Protein AF-A0A6F9DLM7-F1 (afdb_monomer_lite)

Secondary structure (DSSP, 8-state):
-HHHHHHHHHHHHHHHHHHHHHHHHHHHHHHHHHHHHHHHHHHHHHHHHHHHHHHHHHHHHHHHHHHHHHHHHHHHHHHHHHHHHHHHHHHHHHHHHHHHHHHHHHHHHHHHHHHHHHHHHHHHHHHHHHHHHHHHHHHHH-HHHHHHHHHHHHHH-EEE-----TT---EEEEEEEETTEEEEEEE-TTTS-HHHHHHHHHHTTSSSS-S--

Sequence (213 aa):
MLFKTAMDFNHGAEIEICDIVSEKQKSFLKRLQPHKDQLEMQTAAVGNVCQKAHDEYVDRWKNLQQLERTITSEMEQLWNQQSEYNANRDELKKAVEELKEKIAKLNEQLKSQQAKQMNMKDEIQQINNALIDLARTLIAENPREKFMDQLLTNITKIKWSDCIDQSNESIKGVVFQSSQHHKKFQFNPHQQSAKTICTEIWELMTEGDNFLK

Structure (mmCIF, N/CA/C/O backbone):
data_AF-A0A6F9DLM7-F1
#
_entry.id   AF-A0A6F9DLM7-F1
#
loop_
_atom_site.group_PDB
_atom_site.id
_atom_site.type_symbol
_atom_site.label_atom_id
_atom_site.label_alt_id
_atom_site.label_comp_id
_atom_site.label_asym_id
_atom_site.label_entity_id
_atom_site.label_seq_id
_atom_site.pdbx_PDB_ins_code
_atom_site.Cartn_x
_atom_site.Cartn_y
_atom_site.Cartn_z
_atom_site.occupancy
_atom_site.B_iso_or_equiv
_atom_site.auth_seq_id
_atom_site.auth_comp_id
_atom_site.auth_asym_id
_atom_site.auth_atom_id
_atom_site.pdbx_PDB_model_num
ATOM 1 N N . MET A 1 1 ? 82.887 11.216 -106.351 1.00 54.34 1 MET A N 1
ATOM 2 C CA . MET A 1 1 ? 81.428 11.280 -106.603 1.00 54.34 1 MET A CA 1
ATOM 3 C C . MET A 1 1 ? 80.642 10.217 -105.838 1.00 54.34 1 MET A C 1
ATOM 5 O O . MET A 1 1 ? 79.670 10.596 -105.211 1.00 54.34 1 MET A O 1
ATOM 9 N N . LEU A 1 2 ? 81.070 8.946 -105.795 1.00 49.59 2 LEU A N 1
ATOM 10 C CA . LEU A 1 2 ? 80.307 7.851 -105.157 1.00 49.59 2 LEU A CA 1
ATOM 11 C C . LEU A 1 2 ? 80.042 8.006 -103.640 1.00 49.59 2 LEU A C 1
ATOM 13 O O . LEU A 1 2 ? 78.973 7.638 -103.172 1.00 49.59 2 LEU A O 1
ATOM 17 N N . PHE A 1 3 ? 80.962 8.605 -102.874 1.00 46.34 3 PHE A N 1
ATOM 18 C CA . PHE A 1 3 ? 80.793 8.799 -101.421 1.00 46.34 3 PHE A CA 1
ATOM 19 C C . PHE A 1 3 ? 79.696 9.806 -101.042 1.00 46.34 3 PHE A C 1
ATOM 21 O O . PHE A 1 3 ? 79.055 9.650 -100.010 1.00 46.34 3 PHE A O 1
ATOM 28 N N . LYS A 1 4 ? 79.462 10.827 -101.877 1.00 55.22 4 LYS A N 1
ATOM 29 C CA . LYS A 1 4 ? 78.461 11.866 -101.599 1.00 55.22 4 LYS A CA 1
ATOM 30 C C . LYS A 1 4 ? 77.045 11.319 -101.789 1.00 55.22 4 LYS A C 1
ATOM 32 O O . LYS A 1 4 ? 76.214 11.455 -100.908 1.00 55.22 4 LYS A O 1
ATOM 37 N N . THR A 1 5 ? 76.831 10.566 -102.867 1.00 54.81 5 THR A N 1
ATOM 38 C CA . THR A 1 5 ? 75.557 9.890 -103.148 1.00 54.81 5 THR A CA 1
ATOM 39 C C . THR A 1 5 ? 75.211 8.820 -102.103 1.00 54.81 5 THR A C 1
ATOM 41 O O . THR A 1 5 ? 74.044 8.666 -101.764 1.00 54.81 5 THR A O 1
ATOM 44 N N . ALA A 1 6 ? 76.204 8.111 -101.551 1.00 49.94 6 ALA A N 1
ATOM 45 C CA . ALA A 1 6 ? 75.981 7.145 -100.471 1.00 49.94 6 ALA A CA 1
ATOM 46 C C . ALA A 1 6 ? 75.619 7.815 -99.129 1.00 49.94 6 ALA A C 1
ATOM 48 O O . ALA A 1 6 ? 74.761 7.307 -98.412 1.00 49.94 6 ALA A O 1
ATOM 49 N N . MET A 1 7 ? 76.228 8.964 -98.802 1.00 54.81 7 MET A N 1
ATOM 50 C CA . MET A 1 7 ? 75.862 9.734 -97.606 1.00 54.81 7 MET A CA 1
ATOM 51 C C . MET A 1 7 ? 74.471 10.364 -97.727 1.00 54.81 7 MET A C 1
ATOM 53 O O . MET A 1 7 ? 73.694 10.268 -96.784 1.00 54.81 7 MET A O 1
ATOM 57 N N . ASP A 1 8 ? 74.129 10.933 -98.886 1.00 56.47 8 ASP A N 1
ATOM 58 C CA . ASP A 1 8 ? 72.812 11.541 -99.122 1.00 56.47 8 ASP A CA 1
ATOM 59 C C . ASP A 1 8 ? 71.679 10.488 -99.056 1.00 56.47 8 ASP A C 1
ATOM 61 O O . ASP A 1 8 ? 70.597 10.769 -98.542 1.00 56.47 8 ASP A O 1
ATOM 65 N N . PHE A 1 9 ? 71.935 9.248 -99.498 1.00 58.62 9 PHE A N 1
ATOM 66 C CA . PHE A 1 9 ? 70.986 8.131 -99.382 1.00 58.62 9 PHE A CA 1
ATOM 67 C C . PHE A 1 9 ? 70.835 7.631 -97.935 1.00 58.62 9 PHE A C 1
ATOM 69 O O . PHE A 1 9 ? 69.723 7.350 -97.492 1.00 58.62 9 PHE A O 1
ATOM 76 N N . ASN A 1 10 ? 71.936 7.562 -97.175 1.00 58.16 10 ASN A N 1
ATOM 77 C CA . ASN A 1 10 ? 71.900 7.168 -95.765 1.00 58.16 10 ASN A CA 1
ATOM 78 C C . ASN A 1 10 ? 71.166 8.208 -94.901 1.00 58.16 10 ASN A C 1
ATOM 80 O O . ASN A 1 10 ? 70.365 7.844 -94.046 1.00 58.16 10 ASN A O 1
ATOM 84 N N . HIS A 1 11 ? 71.364 9.500 -95.177 1.00 62.94 11 HIS A N 1
ATOM 85 C CA . HIS A 1 11 ? 70.668 10.579 -94.474 1.00 62.94 11 HIS A CA 1
ATOM 86 C C . HIS A 1 11 ? 69.171 10.643 -94.826 1.00 62.94 11 HIS A C 1
ATOM 88 O O . HIS A 1 11 ? 68.344 10.885 -93.951 1.00 62.94 11 HIS A O 1
ATOM 94 N N . GLY A 1 12 ? 68.800 10.366 -96.083 1.00 62.97 12 GLY A N 1
ATOM 95 C CA . GLY A 1 12 ? 67.395 10.242 -96.488 1.00 62.97 12 GLY A CA 1
ATOM 96 C C . GLY A 1 12 ? 66.669 9.089 -95.784 1.00 62.97 12 GLY A C 1
ATOM 97 O O . GLY A 1 12 ? 65.562 9.278 -95.285 1.00 62.97 12 GLY A O 1
ATOM 98 N N . ALA A 1 13 ? 67.317 7.924 -95.668 1.00 65.25 13 ALA A N 1
ATOM 99 C CA . ALA A 1 13 ? 66.767 6.769 -94.955 1.00 65.25 13 ALA A CA 1
ATOM 100 C C . ALA A 1 13 ? 66.662 7.000 -93.434 1.00 65.25 13 ALA A C 1
ATOM 102 O O . ALA A 1 13 ? 65.692 6.573 -92.811 1.00 65.25 13 ALA A O 1
ATOM 103 N N . GLU A 1 14 ? 67.624 7.702 -92.825 1.00 68.69 14 GLU A N 1
ATOM 104 C CA . GLU A 1 14 ? 67.576 8.087 -91.406 1.00 68.69 14 GLU A CA 1
ATOM 105 C C . GLU A 1 14 ? 66.398 9.024 -91.099 1.00 68.69 14 GLU A C 1
ATOM 107 O O . GLU A 1 14 ? 65.714 8.829 -90.091 1.00 68.69 14 GLU A O 1
ATOM 112 N N . ILE A 1 15 ? 66.117 9.994 -91.977 1.00 72.69 15 ILE A N 1
ATOM 113 C CA . ILE A 1 15 ? 64.971 10.907 -91.841 1.00 72.69 15 ILE A CA 1
ATOM 114 C C . ILE A 1 15 ? 63.652 10.135 -91.977 1.00 72.69 15 ILE A C 1
ATOM 116 O O . ILE A 1 15 ? 62.772 10.267 -91.129 1.00 72.69 15 ILE A O 1
ATOM 120 N N . GLU A 1 16 ? 63.537 9.259 -92.977 1.00 75.06 16 GLU A N 1
ATOM 121 C CA . GLU A 1 16 ? 62.324 8.467 -93.213 1.00 75.06 16 GLU A CA 1
ATOM 122 C C . GLU A 1 16 ? 62.037 7.480 -92.062 1.00 75.06 16 GLU A C 1
ATOM 124 O O . GLU A 1 16 ? 60.892 7.322 -91.631 1.00 75.06 16 GLU A O 1
ATOM 129 N N . ILE A 1 17 ? 63.076 6.866 -91.480 1.00 76.88 17 ILE A N 1
ATOM 130 C CA . ILE A 1 17 ? 62.943 6.026 -90.280 1.00 76.88 17 ILE A CA 1
ATOM 131 C C . ILE A 1 17 ? 62.499 6.864 -89.074 1.00 76.88 17 ILE A C 1
ATOM 133 O O . ILE A 1 17 ? 61.612 6.429 -88.334 1.00 76.88 17 ILE A O 1
ATOM 137 N N . CYS A 1 18 ? 63.066 8.058 -88.873 1.00 77.50 18 CYS A N 1
ATOM 138 C CA . CYS A 1 18 ? 62.651 8.963 -87.797 1.00 77.50 18 CYS A CA 1
ATOM 139 C C . CYS A 1 18 ? 61.175 9.364 -87.921 1.00 77.50 18 CYS A C 1
ATOM 141 O O . CYS A 1 18 ? 60.44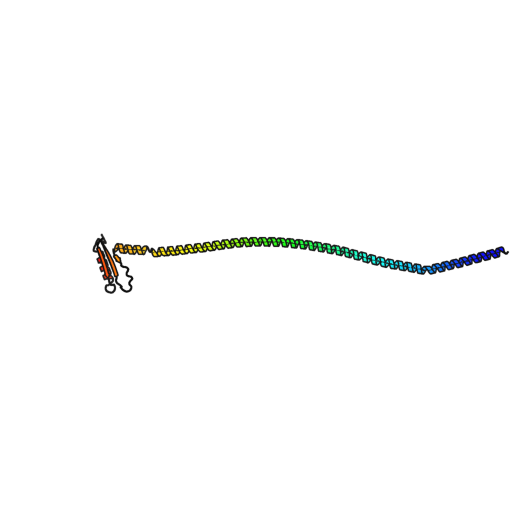9 9.331 -86.923 1.00 77.50 18 CYS A O 1
ATOM 143 N N . ASP A 1 19 ? 60.708 9.663 -89.132 1.00 83.31 19 ASP A N 1
ATOM 144 C CA . ASP A 1 19 ? 59.313 10.022 -89.394 1.00 83.31 19 ASP A CA 1
ATOM 145 C C . ASP A 1 19 ? 58.362 8.843 -89.139 1.00 83.31 19 ASP A C 1
ATOM 147 O O . ASP A 1 19 ? 57.341 8.997 -88.461 1.00 83.31 19 ASP A O 1
ATOM 151 N N . ILE A 1 20 ? 58.725 7.631 -89.577 1.00 83.75 20 ILE A N 1
ATOM 152 C CA . ILE A 1 20 ? 57.949 6.409 -89.305 1.00 83.75 20 ILE A CA 1
ATOM 153 C C . ILE A 1 20 ? 57.886 6.117 -87.799 1.00 83.75 20 ILE A C 1
ATOM 155 O O . ILE A 1 20 ? 56.836 5.715 -87.286 1.00 83.75 20 ILE A O 1
ATOM 159 N N . VAL A 1 21 ? 58.993 6.298 -87.074 1.00 84.44 21 VAL A N 1
ATOM 160 C CA . VAL A 1 21 ? 59.041 6.109 -85.616 1.00 84.44 21 VAL A CA 1
ATOM 161 C C . VAL A 1 21 ? 58.173 7.152 -84.909 1.00 84.44 21 VAL A C 1
ATOM 163 O O . VAL A 1 21 ? 57.385 6.783 -84.035 1.00 84.44 21 VAL A O 1
ATOM 166 N N . SER A 1 22 ? 58.244 8.419 -85.321 1.00 86.25 22 SER A N 1
ATOM 167 C CA . SER A 1 22 ? 57.436 9.518 -84.780 1.00 86.25 22 SER A CA 1
ATOM 168 C C . SER A 1 22 ? 55.936 9.288 -84.993 1.00 86.25 22 SER A C 1
ATOM 170 O O . SER A 1 22 ? 55.146 9.374 -84.050 1.00 86.25 22 SER A O 1
ATOM 172 N N . GLU A 1 23 ? 55.518 8.888 -86.196 1.00 88.44 23 GLU A N 1
ATOM 173 C CA . GLU A 1 23 ? 54.111 8.583 -86.484 1.00 88.44 23 GLU A CA 1
ATOM 174 C C . GLU A 1 23 ? 53.613 7.337 -85.739 1.00 88.44 23 GLU A C 1
ATOM 176 O O . GLU A 1 23 ? 52.495 7.324 -85.208 1.00 88.44 23 GLU A O 1
ATOM 181 N N . LYS A 1 24 ? 54.452 6.302 -85.589 1.00 88.56 24 LYS A N 1
ATOM 182 C CA . LYS A 1 24 ? 54.119 5.142 -84.746 1.00 88.56 24 LYS A CA 1
ATOM 183 C C . LYS A 1 24 ? 53.970 5.527 -83.274 1.00 88.56 24 LYS A C 1
ATOM 185 O O . LYS A 1 24 ? 53.036 5.043 -82.632 1.00 88.56 24 LYS A O 1
ATOM 190 N N . GLN A 1 25 ? 54.823 6.409 -82.750 1.00 90.00 25 GLN A N 1
ATOM 191 C CA . GLN A 1 25 ? 54.712 6.937 -81.387 1.00 90.00 25 GLN A CA 1
ATOM 192 C C . GLN A 1 25 ? 53.422 7.745 -81.196 1.00 90.00 25 GLN A C 1
ATOM 194 O O . GLN A 1 25 ? 52.680 7.481 -80.250 1.00 90.00 25 GLN A O 1
ATOM 199 N N . LYS A 1 26 ? 53.087 8.659 -82.115 1.00 91.19 26 LYS A N 1
ATOM 200 C CA . LYS A 1 26 ? 51.824 9.420 -82.064 1.00 91.19 26 LYS A CA 1
ATOM 201 C C . LYS A 1 26 ? 50.602 8.505 -82.128 1.00 91.19 26 LYS A C 1
ATOM 203 O O . LYS A 1 26 ? 49.671 8.662 -81.341 1.00 91.19 26 LYS A O 1
ATOM 208 N N . SER A 1 27 ? 50.610 7.517 -83.025 1.00 90.94 27 SER A N 1
ATOM 209 C CA . SER A 1 27 ? 49.543 6.514 -83.146 1.00 90.94 27 SER A CA 1
ATOM 210 C C . SER A 1 27 ? 49.399 5.658 -81.882 1.00 90.94 27 SER A C 1
ATOM 212 O O . SER A 1 27 ? 48.287 5.314 -81.479 1.00 90.94 27 SER A O 1
ATOM 214 N N . PHE A 1 28 ? 50.511 5.314 -81.231 1.00 91.56 28 PHE A N 1
ATOM 215 C CA . PHE A 1 28 ? 50.507 4.594 -79.960 1.00 91.56 28 PHE A CA 1
ATOM 216 C C . PHE A 1 28 ? 49.930 5.447 -78.822 1.00 91.56 28 PHE A C 1
ATOM 218 O O . PHE A 1 28 ? 49.011 5.002 -78.139 1.00 91.56 28 PHE A O 1
ATOM 225 N N . LEU A 1 29 ? 50.377 6.698 -78.678 1.00 91.44 29 LEU A N 1
ATOM 226 C CA . LEU A 1 29 ? 49.843 7.637 -77.685 1.00 91.44 29 LEU A CA 1
ATOM 227 C C . LEU A 1 29 ? 48.343 7.892 -77.887 1.00 91.44 29 LEU A C 1
ATOM 229 O O . LEU A 1 29 ? 47.572 7.849 -76.931 1.00 91.44 29 LEU A O 1
ATOM 233 N N . LYS A 1 30 ? 47.903 8.057 -79.140 1.00 93.44 30 LYS A N 1
ATOM 234 C CA . LYS A 1 30 ? 46.483 8.224 -79.478 1.00 93.44 30 LYS A CA 1
ATOM 235 C C . LYS A 1 30 ? 45.643 6.998 -79.103 1.00 93.44 30 LYS A C 1
ATOM 237 O O . LYS A 1 30 ? 44.496 7.155 -78.700 1.00 93.44 30 LYS A O 1
ATOM 242 N N . ARG A 1 31 ? 46.205 5.787 -79.208 1.00 93.69 31 ARG A N 1
ATOM 243 C CA . ARG A 1 31 ? 45.548 4.541 -78.772 1.00 93.69 31 ARG A CA 1
ATOM 244 C C . ARG A 1 31 ? 45.501 4.383 -77.251 1.00 93.69 31 ARG A C 1
ATOM 246 O O . ARG A 1 31 ? 44.576 3.750 -76.758 1.00 93.69 31 ARG A O 1
ATOM 253 N N . LEU A 1 32 ? 46.448 4.962 -76.510 1.00 94.25 32 LEU A N 1
ATOM 254 C CA . LEU A 1 32 ? 46.454 4.933 -75.042 1.00 94.25 32 LEU A CA 1
ATOM 255 C C . LEU A 1 32 ? 45.504 5.949 -74.399 1.00 94.25 32 LEU A C 1
ATOM 257 O O . LEU A 1 32 ? 44.995 5.684 -73.312 1.00 94.25 32 LEU A O 1
ATOM 261 N N . GLN A 1 33 ? 45.239 7.081 -75.056 1.00 93.62 33 GLN A N 1
ATOM 262 C CA . GLN A 1 33 ? 44.347 8.123 -74.538 1.00 93.62 33 GLN A CA 1
ATOM 263 C C . GLN A 1 33 ? 42.979 7.605 -74.035 1.00 93.62 33 GLN A C 1
ATOM 265 O O . GLN A 1 33 ? 42.655 7.884 -72.884 1.00 93.62 33 GLN A O 1
ATOM 270 N N . PRO A 1 34 ? 42.208 6.790 -74.787 1.00 94.06 34 PRO A N 1
ATOM 271 C CA . PRO A 1 34 ? 40.916 6.295 -74.299 1.00 94.06 34 PRO A CA 1
ATOM 272 C C . PRO A 1 34 ? 41.036 5.393 -73.064 1.00 94.06 34 PRO A C 1
ATOM 274 O O . PRO A 1 34 ? 40.138 5.384 -72.227 1.00 94.06 34 PRO A O 1
ATOM 277 N N . HIS A 1 35 ? 42.141 4.652 -72.912 1.00 94.25 35 HIS A N 1
ATOM 278 C CA . HIS A 1 35 ? 42.379 3.846 -71.712 1.00 94.25 35 HIS A CA 1
ATOM 279 C C . HIS A 1 35 ? 42.671 4.721 -70.492 1.00 94.25 35 HIS A C 1
ATOM 281 O O . HIS A 1 35 ? 42.195 4.418 -69.399 1.00 94.25 35 HIS A O 1
ATOM 287 N N . LYS A 1 36 ? 43.417 5.817 -70.676 1.00 94.56 36 LYS A N 1
ATOM 288 C CA . LYS A 1 36 ? 43.634 6.816 -69.626 1.00 94.56 36 LYS A CA 1
ATOM 289 C C . LYS A 1 36 ? 42.306 7.444 -69.196 1.00 94.56 36 LYS A C 1
ATOM 291 O O . LYS A 1 36 ? 41.998 7.425 -68.009 1.00 94.56 36 LYS A O 1
ATOM 296 N N . ASP A 1 37 ? 41.504 7.912 -70.151 1.00 95.06 37 ASP A N 1
ATOM 297 C CA . ASP A 1 37 ? 40.206 8.540 -69.872 1.00 95.06 37 ASP A CA 1
ATOM 298 C C . ASP A 1 37 ? 39.251 7.554 -69.166 1.00 95.06 37 ASP A C 1
ATOM 300 O O . ASP A 1 37 ? 38.545 7.911 -68.222 1.00 95.06 37 ASP A O 1
ATOM 304 N N . GLN A 1 38 ? 39.272 6.275 -69.565 1.00 96.00 38 GLN A N 1
ATOM 305 C CA . GLN A 1 38 ? 38.500 5.215 -68.913 1.00 96.00 38 GLN A CA 1
ATOM 306 C C . GLN A 1 38 ? 38.947 4.973 -67.463 1.00 96.00 38 GLN A C 1
ATOM 308 O O . GLN A 1 38 ? 38.093 4.815 -66.589 1.00 96.00 38 GLN A O 1
ATOM 313 N N . LEU A 1 39 ? 40.257 4.950 -67.193 1.00 95.31 39 LEU A N 1
ATOM 314 C CA . LEU A 1 39 ? 40.792 4.801 -65.836 1.00 95.31 39 LEU A CA 1
ATOM 315 C C . LEU A 1 39 ? 40.445 6.003 -64.955 1.00 95.31 39 LEU A C 1
ATOM 317 O O . LEU A 1 39 ? 40.071 5.814 -63.798 1.00 95.31 39 LEU A O 1
ATOM 321 N N . GLU A 1 40 ? 40.515 7.223 -65.487 1.00 95.88 40 GLU A N 1
ATOM 322 C CA . GLU A 1 40 ? 40.105 8.438 -64.773 1.00 95.88 40 GLU A CA 1
ATOM 323 C C . GLU A 1 40 ? 38.609 8.395 -64.429 1.00 95.88 40 GLU A C 1
ATOM 325 O O . GLU A 1 40 ? 38.234 8.621 -63.276 1.00 95.88 40 GLU A O 1
ATOM 330 N N . MET A 1 41 ? 37.757 7.994 -65.380 1.00 96.12 41 MET A N 1
ATOM 331 C CA . MET A 1 41 ? 36.319 7.827 -65.151 1.00 96.12 41 MET A CA 1
ATOM 332 C C . MET A 1 41 ? 36.017 6.742 -64.105 1.00 96.12 41 MET A C 1
ATOM 334 O O . MET A 1 41 ? 35.184 6.951 -63.223 1.00 96.12 41 MET A O 1
ATOM 338 N N . GLN A 1 42 ? 36.693 5.591 -64.169 1.00 95.38 42 GLN A N 1
ATOM 339 C CA . GLN A 1 42 ? 36.538 4.520 -63.179 1.00 95.38 42 GLN A CA 1
ATOM 340 C C . GLN A 1 42 ? 37.013 4.960 -61.792 1.00 95.38 42 GLN A C 1
ATOM 342 O O . GLN A 1 42 ? 36.335 4.690 -60.803 1.00 95.38 42 GLN A O 1
ATOM 347 N N . THR A 1 43 ? 38.132 5.682 -61.715 1.00 95.81 43 THR A N 1
ATOM 348 C CA . THR A 1 43 ? 38.664 6.214 -60.453 1.00 95.81 43 THR A CA 1
ATOM 349 C C . THR A 1 43 ? 37.685 7.205 -59.828 1.00 95.81 43 THR A C 1
ATOM 351 O O . THR A 1 43 ? 37.389 7.106 -58.638 1.00 95.81 43 THR A O 1
ATOM 354 N N . ALA A 1 44 ? 37.114 8.107 -60.630 1.00 96.00 44 ALA A N 1
ATOM 355 C CA . ALA A 1 44 ? 36.086 9.039 -60.177 1.00 96.00 44 ALA A CA 1
ATOM 356 C C . ALA A 1 44 ? 34.810 8.314 -59.710 1.00 96.00 44 ALA A C 1
ATOM 358 O O . ALA A 1 44 ? 34.257 8.647 -58.663 1.00 96.00 44 ALA A O 1
ATOM 359 N N . ALA A 1 45 ? 34.363 7.286 -60.441 1.00 96.19 45 ALA A N 1
ATOM 360 C CA . ALA A 1 45 ? 33.199 6.487 -60.062 1.00 96.19 45 ALA A CA 1
ATOM 361 C C . ALA A 1 45 ? 33.410 5.760 -58.724 1.00 96.19 45 ALA A C 1
ATOM 363 O O . ALA A 1 45 ? 32.541 5.813 -57.854 1.00 96.19 45 ALA A O 1
ATOM 364 N N . VAL A 1 46 ? 34.576 5.135 -58.527 1.00 96.75 46 VAL A N 1
ATOM 365 C CA . VAL A 1 46 ? 34.938 4.492 -57.255 1.00 96.75 46 VAL A CA 1
ATOM 366 C C . VAL A 1 46 ? 35.032 5.525 -56.133 1.00 96.75 46 VAL A C 1
ATOM 368 O O . VAL A 1 46 ? 34.478 5.294 -55.062 1.00 96.75 46 VAL A O 1
ATOM 371 N N . GLY A 1 47 ? 35.649 6.685 -56.381 1.00 97.19 47 GLY A N 1
ATOM 372 C CA . GLY A 1 47 ? 35.717 7.786 -55.415 1.00 97.19 47 GLY A CA 1
ATOM 373 C C . GLY A 1 47 ? 34.334 8.228 -54.931 1.00 97.19 47 GLY A C 1
ATOM 374 O O . GLY A 1 47 ? 34.109 8.328 -53.727 1.00 97.19 47 GLY A O 1
ATOM 375 N N . ASN A 1 48 ? 33.379 8.386 -55.851 1.00 97.19 48 ASN A N 1
ATOM 376 C CA . ASN A 1 48 ? 31.999 8.747 -55.519 1.00 97.19 48 ASN A CA 1
ATOM 377 C C . ASN A 1 48 ? 31.284 7.665 -54.694 1.00 97.19 48 ASN A C 1
ATOM 379 O O . ASN A 1 48 ? 30.573 7.989 -53.743 1.00 97.19 48 ASN A O 1
ATOM 383 N N . VAL A 1 49 ? 31.471 6.383 -55.029 1.00 97.31 49 VAL A N 1
ATOM 384 C CA . VAL A 1 49 ? 30.884 5.267 -54.265 1.00 97.31 49 VAL A CA 1
ATOM 385 C C . VAL A 1 49 ? 31.472 5.205 -52.855 1.00 97.31 49 VAL A C 1
ATOM 387 O O . VAL A 1 49 ? 30.721 5.078 -51.889 1.00 97.31 49 VAL A O 1
ATOM 390 N N . CYS A 1 50 ? 32.793 5.341 -52.723 1.00 96.94 50 CYS A N 1
ATOM 391 C CA . CYS A 1 50 ? 33.471 5.362 -51.430 1.00 96.94 50 CYS A CA 1
ATOM 392 C C . CYS A 1 50 ? 33.020 6.547 -50.571 1.00 96.94 50 CYS A C 1
ATOM 394 O O . CYS A 1 50 ? 32.754 6.360 -49.386 1.00 96.94 50 CYS A O 1
ATOM 396 N N . GLN A 1 51 ? 32.884 7.739 -51.161 1.00 96.75 51 GLN A N 1
ATOM 397 C CA . GLN A 1 51 ? 32.404 8.918 -50.442 1.00 96.75 51 GLN A CA 1
ATOM 398 C C . GLN A 1 51 ? 30.970 8.719 -49.949 1.00 96.75 51 GLN A C 1
ATOM 400 O O . GLN A 1 51 ? 30.690 8.935 -48.775 1.00 96.75 51 GLN A O 1
ATOM 405 N N . LYS A 1 52 ? 30.077 8.219 -50.808 1.00 97.69 52 LYS A N 1
ATOM 406 C CA . LYS A 1 52 ? 28.691 7.947 -50.419 1.00 97.69 52 LYS A CA 1
ATOM 407 C C . LYS A 1 52 ? 28.602 6.916 -49.289 1.00 97.69 52 LYS A C 1
ATOM 409 O O . LYS A 1 52 ? 27.866 7.122 -48.331 1.00 97.69 52 LYS A O 1
ATOM 414 N N . ALA A 1 53 ? 29.372 5.830 -49.375 1.00 97.12 53 ALA A N 1
ATOM 415 C CA . ALA A 1 53 ? 29.426 4.821 -48.319 1.00 97.12 53 ALA A CA 1
ATOM 416 C C . ALA A 1 53 ? 29.988 5.387 -47.002 1.00 97.12 53 ALA A C 1
ATOM 418 O O . ALA A 1 53 ? 29.528 5.017 -45.922 1.00 97.12 53 ALA A O 1
ATOM 419 N N . HIS A 1 54 ? 30.966 6.295 -47.084 1.00 97.88 54 HIS A N 1
ATOM 420 C CA . HIS A 1 54 ? 31.498 6.998 -45.922 1.00 97.88 54 HIS A CA 1
ATOM 421 C C . HIS A 1 54 ? 30.435 7.883 -45.262 1.00 97.88 54 HIS A C 1
ATOM 423 O O . HIS A 1 54 ? 30.234 7.782 -44.053 1.00 97.88 54 HIS A O 1
ATOM 429 N N . ASP A 1 55 ? 29.718 8.687 -46.047 1.00 97.69 55 ASP A N 1
ATOM 430 C CA . ASP A 1 55 ? 28.666 9.574 -45.543 1.00 97.69 55 ASP A CA 1
ATOM 431 C C . ASP A 1 55 ? 27.533 8.766 -44.878 1.00 97.69 55 ASP A C 1
ATOM 433 O O . ASP A 1 55 ? 27.136 9.062 -43.749 1.00 97.69 55 ASP A O 1
ATOM 437 N N . GLU A 1 56 ? 27.093 7.667 -45.506 1.00 98.12 56 GLU A N 1
ATOM 438 C CA . GLU A 1 56 ? 26.098 6.745 -44.937 1.00 98.12 56 GLU A CA 1
ATOM 439 C C . GLU A 1 56 ? 26.567 6.116 -43.613 1.00 98.12 56 GLU A C 1
ATOM 441 O O . GLU A 1 56 ? 25.789 5.994 -42.661 1.00 98.12 56 GLU A O 1
ATOM 446 N N . TYR A 1 57 ? 27.844 5.727 -43.522 1.00 97.94 57 TYR A N 1
ATOM 447 C CA . TYR A 1 57 ? 28.419 5.191 -42.288 1.00 97.94 57 TYR A CA 1
ATOM 448 C C . TYR A 1 57 ? 28.448 6.243 -41.174 1.00 97.94 57 TYR A C 1
ATOM 450 O O . TYR A 1 57 ? 28.067 5.950 -40.038 1.00 97.94 57 TYR A O 1
ATOM 458 N N . VAL A 1 58 ? 28.866 7.470 -41.492 1.00 98.19 58 VAL A N 1
ATOM 459 C CA . VAL A 1 58 ? 28.918 8.587 -40.540 1.00 98.19 58 VAL A CA 1
ATOM 460 C C . VAL A 1 58 ? 27.523 8.916 -40.010 1.00 98.19 58 VAL A C 1
ATOM 462 O O . VAL A 1 58 ? 27.351 9.086 -38.801 1.00 98.19 58 VAL A O 1
ATOM 465 N N . ASP A 1 59 ? 26.513 8.957 -40.876 1.00 98.19 59 ASP A N 1
ATOM 466 C CA . ASP A 1 59 ? 25.137 9.223 -40.460 1.00 98.19 59 ASP A CA 1
ATOM 467 C C . ASP A 1 59 ? 24.566 8.085 -39.610 1.00 98.19 59 ASP A C 1
ATOM 469 O O . ASP A 1 59 ? 23.946 8.329 -38.570 1.00 98.19 59 ASP A O 1
ATOM 473 N N . ARG A 1 60 ? 24.849 6.828 -39.969 1.00 98.19 60 ARG A N 1
ATOM 474 C CA . ARG A 1 60 ? 24.459 5.677 -39.146 1.00 98.19 60 ARG A CA 1
ATOM 475 C C . ARG A 1 60 ? 25.127 5.704 -37.773 1.00 98.19 60 ARG A C 1
ATOM 477 O O . ARG A 1 60 ? 24.470 5.399 -36.779 1.00 98.19 60 ARG A O 1
ATOM 484 N N . TRP A 1 61 ? 26.398 6.094 -37.700 1.00 97.94 61 TRP A N 1
ATOM 485 C CA . TRP A 1 61 ? 27.118 6.239 -36.437 1.00 97.94 61 TRP A CA 1
ATOM 486 C C . TRP A 1 61 ? 26.494 7.315 -35.542 1.00 97.94 61 TRP A C 1
ATOM 488 O O . TRP A 1 61 ? 26.240 7.061 -34.365 1.00 97.94 61 TRP A O 1
ATOM 498 N N . LYS A 1 62 ? 26.158 8.487 -36.097 1.00 98.12 62 LYS A N 1
ATOM 499 C CA . LYS A 1 62 ? 25.449 9.543 -35.352 1.00 98.12 62 LYS A CA 1
ATOM 500 C C . LYS A 1 62 ? 24.097 9.060 -34.826 1.00 98.12 62 LYS A C 1
ATOM 502 O O . LYS A 1 62 ? 23.766 9.323 -33.671 1.00 98.12 62 LYS A O 1
ATOM 507 N N . ASN A 1 63 ? 23.343 8.323 -35.642 1.00 98.25 63 ASN A N 1
ATOM 508 C CA . ASN A 1 63 ? 22.057 7.759 -35.230 1.00 98.25 63 ASN A CA 1
ATOM 509 C C . ASN A 1 63 ? 22.213 6.762 -34.075 1.00 98.25 63 ASN A C 1
ATOM 511 O O . ASN A 1 63 ? 21.426 6.801 -33.133 1.00 98.25 63 ASN A O 1
ATOM 515 N N . LEU A 1 64 ? 23.242 5.909 -34.109 1.00 98.19 64 LEU A N 1
ATOM 516 C CA . LEU A 1 64 ? 23.536 4.981 -33.012 1.00 98.19 64 LEU A CA 1
ATOM 517 C C . LEU A 1 64 ? 23.900 5.719 -31.722 1.00 98.19 64 LEU A C 1
ATOM 519 O O . LEU A 1 64 ? 23.357 5.388 -30.673 1.00 98.19 64 LEU A O 1
ATOM 523 N N . GLN A 1 65 ? 24.741 6.753 -31.798 1.00 98.19 65 GLN A N 1
ATOM 524 C CA . GLN A 1 65 ? 25.077 7.573 -30.630 1.00 98.19 65 GLN A CA 1
ATOM 525 C C . GLN A 1 65 ? 23.847 8.272 -30.041 1.00 98.19 65 GLN A C 1
ATOM 527 O O . GLN A 1 65 ? 23.721 8.399 -28.824 1.00 98.19 65 GLN A O 1
ATOM 532 N N . GLN A 1 66 ? 22.930 8.739 -30.891 1.00 98.12 66 GLN A N 1
ATOM 533 C CA . GLN A 1 66 ? 21.692 9.350 -30.421 1.00 98.12 66 GLN A CA 1
ATOM 534 C C . GLN A 1 66 ? 20.781 8.319 -29.745 1.00 98.12 66 GLN A C 1
ATOM 536 O O . GLN A 1 66 ? 20.244 8.600 -28.676 1.00 98.12 66 GLN A O 1
ATOM 541 N N . LEU A 1 67 ? 20.649 7.124 -30.328 1.00 98.12 67 LEU A N 1
ATOM 542 C CA . LEU A 1 67 ? 19.865 6.031 -29.754 1.00 98.12 67 LEU A CA 1
ATOM 543 C C . LEU A 1 67 ? 20.425 5.594 -28.392 1.00 98.12 67 LEU A C 1
ATOM 545 O O . LEU A 1 67 ? 19.665 5.409 -27.449 1.00 98.12 67 LEU A O 1
ATOM 549 N N . GLU A 1 68 ? 21.749 5.480 -28.272 1.00 98.25 68 GLU A N 1
ATOM 550 C CA . GLU A 1 68 ? 22.430 5.139 -27.018 1.00 98.25 68 GLU A CA 1
ATOM 551 C C . GLU A 1 68 ? 22.130 6.164 -25.914 1.00 98.25 68 GLU A C 1
ATOM 553 O O . GLU A 1 68 ? 21.800 5.789 -24.786 1.00 98.25 68 GLU A O 1
ATOM 558 N N . ARG A 1 69 ? 22.160 7.464 -26.243 1.00 98.12 69 ARG A N 1
ATOM 559 C CA . ARG A 1 69 ? 21.793 8.537 -25.301 1.00 98.12 69 ARG A CA 1
ATOM 560 C C . ARG A 1 69 ? 20.331 8.457 -24.879 1.00 98.12 69 ARG A C 1
ATOM 562 O O . ARG A 1 69 ? 20.037 8.622 -23.698 1.00 98.12 69 ARG A O 1
ATOM 569 N N . THR A 1 70 ? 19.426 8.205 -25.824 1.00 98.38 70 THR A N 1
ATOM 570 C CA . THR A 1 70 ? 17.996 8.054 -25.533 1.00 98.38 70 THR A CA 1
ATOM 571 C C . THR A 1 70 ? 17.752 6.867 -24.607 1.00 98.38 70 THR A C 1
ATOM 573 O O . THR A 1 70 ? 17.137 7.047 -23.562 1.00 98.38 70 THR A O 1
ATOM 576 N N . ILE A 1 71 ? 18.306 5.693 -24.923 1.00 98.31 71 ILE A N 1
ATOM 577 C CA . ILE A 1 71 ? 18.156 4.490 -24.091 1.00 98.31 71 ILE A CA 1
ATOM 578 C C . ILE A 1 71 ? 18.725 4.723 -22.690 1.00 98.31 71 ILE A C 1
ATOM 580 O O . ILE A 1 71 ? 18.085 4.363 -21.707 1.00 98.31 71 ILE A O 1
ATOM 584 N N . THR A 1 72 ? 19.896 5.355 -22.582 1.00 98.12 72 THR A N 1
ATOM 585 C CA . THR A 1 72 ? 20.500 5.672 -21.278 1.00 98.12 72 THR A CA 1
ATOM 586 C C . THR A 1 72 ? 19.584 6.579 -20.454 1.00 98.12 72 THR A C 1
ATOM 588 O O . THR A 1 72 ? 19.317 6.286 -19.291 1.00 98.12 72 THR A O 1
ATOM 591 N N . SER A 1 73 ? 19.031 7.631 -21.065 1.00 98.00 73 SER A N 1
ATOM 592 C CA . SER A 1 73 ? 18.104 8.539 -20.382 1.00 98.00 73 SER A CA 1
ATOM 593 C C . SER A 1 73 ? 16.801 7.848 -19.963 1.00 98.00 73 SER A C 1
ATOM 595 O O . SER A 1 73 ? 16.336 8.050 -18.842 1.00 98.00 73 SER A O 1
ATOM 597 N N . GLU A 1 74 ? 16.224 7.006 -20.822 1.00 98.19 74 GLU A N 1
ATOM 598 C CA . GLU A 1 74 ? 15.019 6.233 -20.501 1.00 98.19 74 GLU A CA 1
ATOM 599 C C . GLU A 1 74 ? 15.276 5.230 -19.369 1.00 98.19 74 GLU A C 1
ATOM 601 O O . GLU A 1 74 ? 14.458 5.102 -18.457 1.00 98.19 74 GLU A O 1
ATOM 606 N N . MET A 1 75 ? 16.432 4.560 -19.372 1.00 98.19 75 MET A N 1
ATOM 607 C CA . MET A 1 75 ? 16.834 3.667 -18.285 1.00 98.19 75 MET A CA 1
ATOM 608 C C . MET A 1 75 ? 16.955 4.417 -16.957 1.00 98.19 75 MET A C 1
ATOM 610 O O . MET A 1 75 ? 16.432 3.939 -15.953 1.00 98.19 75 MET A O 1
ATOM 614 N N . GLU A 1 76 ? 17.592 5.589 -16.931 1.00 97.88 76 GLU A N 1
ATOM 615 C CA . GLU A 1 76 ? 17.689 6.420 -15.722 1.00 97.88 76 GLU A CA 1
ATOM 616 C C . GLU A 1 76 ? 16.309 6.848 -15.205 1.00 97.88 76 GLU A C 1
ATOM 618 O O . GLU A 1 76 ? 16.042 6.770 -14.004 1.00 97.88 76 GLU A O 1
ATOM 623 N N . GLN A 1 77 ? 15.400 7.244 -16.100 1.00 98.00 77 GLN A N 1
ATOM 624 C CA . GLN A 1 77 ? 14.025 7.584 -15.728 1.00 98.00 77 GLN A CA 1
ATOM 625 C C . GLN A 1 77 ? 13.286 6.391 -15.119 1.00 98.00 77 GLN A C 1
ATOM 627 O O . GLN A 1 77 ? 12.657 6.537 -14.070 1.00 98.00 77 GLN A O 1
ATOM 632 N N . LEU A 1 78 ? 13.389 5.209 -15.732 1.00 97.94 78 LEU A N 1
ATOM 633 C CA . LEU A 1 78 ? 12.772 3.988 -15.215 1.00 97.94 78 LEU A CA 1
ATOM 634 C C . LEU A 1 78 ? 13.357 3.583 -13.858 1.00 97.94 78 LEU A C 1
ATOM 636 O O . LEU A 1 78 ? 12.609 3.185 -12.966 1.00 97.94 78 LEU A O 1
ATOM 640 N N . TRP A 1 79 ? 14.670 3.723 -13.666 1.00 97.81 79 TRP A N 1
ATOM 641 C CA . TRP A 1 79 ? 15.317 3.476 -12.376 1.00 97.81 79 TRP A CA 1
ATOM 642 C C . TRP A 1 79 ? 14.807 4.417 -11.283 1.00 97.81 79 TRP A C 1
ATOM 644 O O . TRP A 1 79 ? 14.494 3.960 -10.180 1.00 97.81 79 TRP A O 1
ATOM 654 N N . ASN A 1 80 ? 14.666 5.707 -11.591 1.00 96.94 80 ASN A N 1
ATOM 655 C CA . ASN A 1 80 ? 14.127 6.689 -10.652 1.00 96.94 80 ASN A CA 1
ATOM 656 C C . ASN A 1 80 ? 12.668 6.382 -10.296 1.00 96.94 80 ASN A C 1
ATOM 658 O O . ASN A 1 80 ? 12.337 6.293 -9.115 1.00 96.94 80 ASN A O 1
ATOM 662 N N . GLN A 1 81 ? 11.824 6.107 -11.295 1.00 97.81 81 GLN A N 1
ATOM 663 C CA . GLN A 1 81 ? 10.431 5.708 -11.071 1.00 97.81 81 GLN A CA 1
ATOM 664 C C . GLN A 1 81 ? 10.339 4.441 -10.216 1.00 97.81 81 GLN A C 1
ATOM 666 O O . GLN A 1 81 ? 9.567 4.385 -9.262 1.00 97.81 81 GLN A O 1
ATOM 671 N N . GLN A 1 82 ? 11.155 3.424 -10.505 1.00 97.56 82 GLN A N 1
ATOM 672 C CA . GLN A 1 82 ? 11.182 2.187 -9.726 1.00 97.56 82 GLN A CA 1
ATOM 673 C C . GLN A 1 82 ? 11.592 2.437 -8.266 1.00 97.56 82 GLN A C 1
ATOM 675 O O . GLN A 1 82 ? 11.048 1.808 -7.354 1.00 97.56 82 GLN A O 1
ATOM 680 N N . SER A 1 83 ? 12.537 3.350 -8.034 1.00 97.56 83 SER A N 1
ATOM 681 C CA . SER A 1 83 ? 12.948 3.768 -6.692 1.00 97.56 83 SER A CA 1
ATOM 682 C C . SER A 1 83 ? 11.795 4.436 -5.936 1.00 97.56 83 SER A C 1
ATOM 684 O O . SER A 1 83 ? 11.476 4.029 -4.817 1.00 97.56 83 SER A O 1
ATOM 686 N N . GLU A 1 84 ? 11.099 5.380 -6.573 1.00 97.62 84 GLU A N 1
ATOM 687 C CA . GLU A 1 84 ? 9.925 6.058 -6.007 1.00 97.62 84 GLU A CA 1
ATOM 688 C C . GLU A 1 84 ? 8.786 5.076 -5.694 1.00 97.62 84 GLU A C 1
ATOM 690 O O . GLU A 1 84 ? 8.210 5.110 -4.605 1.00 97.62 84 GLU A O 1
ATOM 695 N N . TYR A 1 85 ? 8.492 4.139 -6.602 1.00 97.44 85 TYR A N 1
ATOM 696 C CA . TYR A 1 85 ? 7.492 3.096 -6.364 1.00 97.44 85 TYR A CA 1
ATOM 697 C C . TYR A 1 85 ? 7.850 2.209 -5.171 1.00 97.44 85 TYR A C 1
ATOM 699 O O . TYR A 1 85 ? 6.972 1.863 -4.377 1.00 97.44 85 TYR A O 1
ATOM 707 N N . ASN A 1 86 ? 9.123 1.841 -5.021 1.00 97.44 86 ASN A N 1
ATOM 708 C CA . ASN A 1 86 ? 9.576 1.052 -3.879 1.00 97.44 86 ASN A CA 1
ATOM 709 C C . ASN A 1 86 ? 9.463 1.834 -2.565 1.00 97.44 86 ASN A C 1
ATOM 711 O O . ASN A 1 86 ? 8.975 1.269 -1.585 1.00 97.44 86 ASN A O 1
ATOM 715 N N . ALA A 1 87 ? 9.841 3.115 -2.555 1.00 97.25 87 ALA A N 1
ATOM 716 C CA . ALA A 1 87 ? 9.695 3.981 -1.387 1.00 97.25 87 ALA A CA 1
ATOM 717 C C . ALA A 1 87 ? 8.223 4.093 -0.959 1.00 97.25 87 ALA A C 1
ATOM 719 O O . ALA A 1 87 ? 7.883 3.766 0.179 1.00 97.25 87 ALA A O 1
ATOM 720 N N . ASN A 1 88 ? 7.329 4.411 -1.900 1.00 97.75 88 ASN A N 1
ATOM 721 C CA . ASN A 1 88 ? 5.886 4.488 -1.654 1.00 97.75 88 ASN A CA 1
ATOM 722 C C . ASN A 1 88 ? 5.311 3.157 -1.147 1.00 97.75 88 ASN A C 1
ATOM 724 O O . ASN A 1 88 ? 4.474 3.123 -0.243 1.00 97.75 88 ASN A O 1
ATOM 728 N N . ARG A 1 89 ? 5.758 2.028 -1.709 1.00 97.88 89 ARG A N 1
ATOM 729 C CA . ARG A 1 89 ? 5.335 0.694 -1.262 1.00 97.88 89 ARG A CA 1
ATOM 730 C C . ARG A 1 89 ? 5.744 0.434 0.186 1.00 97.88 89 ARG A C 1
ATOM 732 O O . ARG A 1 89 ? 4.971 -0.161 0.936 1.00 97.88 89 ARG A O 1
ATOM 739 N N . ASP A 1 90 ? 6.951 0.822 0.572 1.00 97.75 90 ASP A N 1
ATOM 740 C CA . ASP A 1 90 ? 7.460 0.571 1.916 1.00 97.75 90 ASP A CA 1
ATOM 741 C C . ASP A 1 90 ? 6.789 1.496 2.951 1.00 97.75 90 ASP A C 1
ATOM 743 O O . ASP A 1 90 ? 6.446 1.038 4.044 1.00 97.75 90 ASP A O 1
ATOM 747 N N . GLU A 1 91 ? 6.459 2.736 2.577 1.00 97.81 91 GLU A N 1
ATOM 748 C CA . GLU A 1 91 ? 5.593 3.617 3.373 1.00 97.81 91 GLU A CA 1
ATOM 749 C C . GLU A 1 91 ? 4.190 3.030 3.568 1.00 97.81 91 GLU A C 1
ATOM 751 O O . GLU A 1 91 ? 3.693 2.966 4.695 1.00 97.81 91 GLU A O 1
ATOM 756 N N . LEU A 1 92 ? 3.567 2.523 2.498 1.00 97.88 92 LEU A N 1
ATOM 757 C CA . LEU A 1 92 ? 2.261 1.863 2.577 1.00 97.88 92 LEU A CA 1
ATOM 758 C C . LEU A 1 92 ? 2.300 0.626 3.478 1.00 97.88 92 LEU A C 1
ATOM 760 O O . LEU A 1 92 ? 1.389 0.426 4.281 1.00 97.88 92 LEU A O 1
ATOM 764 N N . LYS A 1 93 ? 3.356 -0.192 3.395 1.00 97.94 93 LYS A N 1
ATOM 765 C CA . LYS A 1 93 ? 3.540 -1.337 4.302 1.00 97.94 93 LYS A CA 1
ATOM 766 C C . LYS A 1 93 ? 3.606 -0.888 5.757 1.00 97.94 93 LYS A C 1
ATOM 768 O O . LYS A 1 93 ? 2.934 -1.479 6.598 1.00 97.94 93 LYS A O 1
ATOM 773 N N . LYS A 1 94 ? 4.370 0.167 6.049 1.00 97.62 94 LYS A N 1
ATOM 774 C CA . LYS A 1 94 ? 4.461 0.722 7.402 1.00 97.62 94 LYS A CA 1
ATOM 775 C C . LYS A 1 94 ? 3.100 1.222 7.894 1.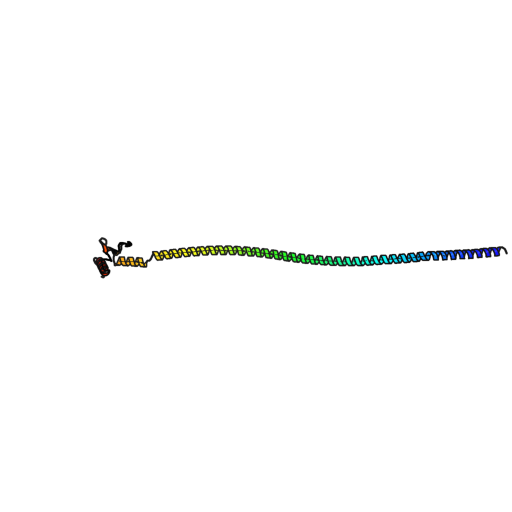00 97.62 94 LYS A C 1
ATOM 777 O O . LYS A 1 94 ? 2.688 0.862 8.992 1.00 97.62 94 LYS A O 1
ATOM 782 N N . ALA A 1 95 ? 2.369 1.967 7.065 1.00 97.75 95 ALA A N 1
ATOM 783 C CA . ALA A 1 95 ? 1.030 2.450 7.399 1.00 97.75 95 ALA A CA 1
ATOM 784 C C . ALA A 1 95 ? 0.042 1.301 7.672 1.00 97.75 95 ALA A C 1
ATOM 786 O O . ALA A 1 95 ? -0.767 1.379 8.596 1.00 97.75 95 ALA A O 1
ATOM 787 N N . VAL A 1 96 ? 0.122 0.210 6.903 1.00 98.31 96 VAL A N 1
ATOM 788 C CA . VAL A 1 96 ? -0.697 -0.990 7.125 1.00 98.31 96 VAL A CA 1
ATOM 789 C C . VAL A 1 96 ? -0.385 -1.642 8.472 1.00 98.31 96 VAL A C 1
ATOM 791 O O . VAL A 1 96 ? -1.319 -1.996 9.192 1.00 98.31 96 VAL A O 1
ATOM 794 N N . GLU A 1 97 ? 0.888 -1.784 8.844 1.00 98.00 97 GLU A N 1
ATOM 795 C CA . GLU A 1 97 ? 1.255 -2.341 10.153 1.00 98.00 97 GLU A CA 1
ATOM 796 C C . GLU A 1 97 ? 0.803 -1.435 11.309 1.00 98.00 97 GLU A C 1
ATOM 798 O O . GLU A 1 97 ? 0.192 -1.917 12.263 1.00 98.00 97 GLU A O 1
ATOM 803 N N . GLU A 1 98 ? 0.956 -0.114 11.185 1.00 98.06 98 GLU A N 1
ATOM 804 C CA . GLU A 1 98 ? 0.435 0.838 12.177 1.00 98.06 98 GLU A CA 1
ATOM 805 C C . GLU A 1 98 ? -1.094 0.744 12.333 1.00 98.06 98 GLU A C 1
ATOM 807 O O . GLU A 1 98 ? -1.628 0.834 13.444 1.00 98.06 98 GLU A O 1
ATOM 812 N N . LEU A 1 99 ? -1.827 0.550 11.231 1.00 98.31 99 LEU A N 1
ATOM 813 C CA . LEU A 1 99 ? -3.277 0.348 11.269 1.00 98.31 99 LEU A CA 1
ATOM 814 C C . LEU A 1 99 ? -3.651 -0.978 11.935 1.00 98.31 99 LEU A C 1
ATOM 816 O O . LEU A 1 99 ? -4.582 -1.000 12.742 1.00 98.31 99 LEU A O 1
ATOM 820 N N . LYS A 1 100 ? -2.925 -2.067 11.660 1.00 98.19 100 LYS A N 1
ATOM 821 C CA . LYS A 1 100 ? -3.139 -3.359 12.330 1.00 98.19 100 LYS A CA 1
ATOM 822 C C . LYS A 1 100 ? -2.937 -3.247 13.838 1.00 98.19 100 LYS A C 1
ATOM 824 O O . LYS A 1 100 ? -3.777 -3.731 14.595 1.00 98.19 100 LYS A O 1
ATOM 829 N N . GLU A 1 101 ? -1.884 -2.563 14.282 1.00 98.00 101 GLU A N 1
ATOM 830 C CA . GLU A 1 101 ? -1.643 -2.324 15.708 1.00 98.00 101 GLU A CA 1
ATOM 831 C C . GLU A 1 101 ? -2.755 -1.489 16.354 1.00 98.00 101 GLU A C 1
ATOM 833 O O . GLU A 1 101 ? -3.218 -1.808 17.453 1.00 98.00 101 GLU A O 1
ATOM 838 N N . LYS A 1 102 ? -3.224 -0.432 15.678 1.00 98.12 102 LYS A N 1
ATOM 839 C CA . LYS A 1 102 ? -4.356 0.379 16.157 1.00 98.12 102 LYS A CA 1
ATOM 840 C C . LYS A 1 102 ? -5.628 -0.456 16.283 1.00 98.12 102 LYS A C 1
ATOM 842 O O . LYS A 1 102 ? -6.308 -0.363 17.303 1.00 98.12 102 LYS A O 1
ATOM 847 N N . ILE A 1 103 ? -5.929 -1.295 15.291 1.00 98.06 103 ILE A N 1
ATOM 848 C CA . ILE A 1 103 ? -7.083 -2.202 15.320 1.00 98.06 103 ILE A CA 1
ATOM 849 C C . ILE A 1 103 ? -6.964 -3.192 16.484 1.00 98.06 103 ILE A C 1
ATOM 851 O O . ILE A 1 103 ? -7.939 -3.401 17.205 1.00 98.06 103 ILE A O 1
ATOM 855 N N . ALA A 1 104 ? -5.782 -3.770 16.713 1.00 97.88 104 ALA A N 1
ATOM 856 C CA . ALA A 1 104 ? -5.553 -4.680 17.833 1.00 97.88 104 ALA A CA 1
ATOM 857 C C . ALA A 1 104 ? -5.819 -3.995 19.186 1.00 97.88 104 ALA A C 1
ATOM 859 O O . ALA A 1 104 ? -6.600 -4.509 19.989 1.00 97.88 104 ALA A O 1
ATOM 860 N N . LYS A 1 105 ? -5.268 -2.791 19.396 1.00 97.81 105 LYS A N 1
ATOM 861 C CA . LYS A 1 105 ? -5.491 -1.992 20.615 1.00 97.81 105 LYS A CA 1
ATOM 862 C C . LYS A 1 105 ? -6.965 -1.636 20.818 1.00 97.81 105 LYS A C 1
ATOM 864 O O . LYS A 1 105 ? -7.481 -1.764 21.926 1.00 97.81 105 LYS A O 1
ATOM 869 N N . LEU A 1 106 ? -7.661 -1.218 19.759 1.00 98.06 106 LEU A N 1
ATOM 870 C CA . LEU A 1 106 ? -9.092 -0.907 19.826 1.00 98.06 106 LEU A CA 1
ATOM 871 C C . LEU A 1 106 ? -9.931 -2.147 20.163 1.00 98.06 106 LEU A C 1
ATOM 873 O O . LEU A 1 106 ? -10.859 -2.056 20.963 1.00 98.06 106 LEU A O 1
ATOM 877 N N . ASN A 1 107 ? -9.582 -3.314 19.620 1.00 98.12 107 ASN A N 1
ATOM 878 C CA . ASN A 1 107 ? -10.258 -4.570 19.946 1.00 98.12 107 ASN A CA 1
ATOM 879 C C . ASN A 1 107 ? -10.056 -4.981 21.411 1.00 98.12 107 ASN A C 1
ATOM 881 O O . ASN A 1 107 ? -10.993 -5.466 22.046 1.00 98.12 107 ASN A O 1
ATOM 885 N N . GLU A 1 108 ? -8.864 -4.782 21.974 1.00 97.81 108 GLU A N 1
ATOM 886 C CA . GLU A 1 108 ? -8.621 -5.013 23.404 1.00 97.81 108 GLU A CA 1
ATOM 887 C C . GLU A 1 108 ? -9.431 -4.057 24.285 1.00 97.81 108 GLU A C 1
ATOM 889 O O . GLU A 1 108 ? -10.068 -4.488 25.250 1.00 97.81 108 GLU A O 1
ATOM 894 N N . GLN A 1 109 ? -9.476 -2.772 23.925 1.00 97.81 109 GLN A N 1
ATOM 895 C CA . GLN A 1 109 ? -10.299 -1.783 24.622 1.00 97.81 109 GLN A CA 1
ATOM 896 C C . GLN A 1 109 ? -11.786 -2.143 24.567 1.00 97.81 109 GLN A C 1
ATOM 898 O O . GLN A 1 109 ? -12.462 -2.082 25.594 1.00 97.81 109 GLN A O 1
ATOM 903 N N . LEU A 1 110 ? -12.282 -2.576 23.405 1.00 97.81 110 LEU A N 1
ATOM 904 C CA . LEU A 1 110 ? -13.665 -3.012 23.233 1.00 97.81 110 LEU A CA 1
ATOM 905 C C . LEU A 1 110 ? -13.988 -4.210 24.132 1.00 97.81 110 LEU A C 1
ATOM 907 O O . LEU A 1 110 ? -14.985 -4.176 24.851 1.00 97.81 110 LEU A O 1
ATOM 911 N N . LYS A 1 111 ? -13.126 -5.235 24.158 1.00 97.31 111 LYS A N 1
ATOM 912 C CA . LYS A 1 111 ? -13.289 -6.394 25.053 1.00 97.31 111 LYS A CA 1
ATOM 913 C C . LYS A 1 111 ? -13.322 -5.974 26.523 1.00 97.31 111 LYS A C 1
ATOM 915 O O . LYS A 1 111 ? -14.162 -6.455 27.281 1.00 97.31 111 LYS A O 1
ATOM 920 N N . SER A 1 112 ? -12.447 -5.051 26.927 1.00 97.31 112 SER A N 1
ATOM 921 C CA . SER A 1 112 ? -12.436 -4.517 28.293 1.00 97.31 112 SER A CA 1
ATOM 922 C C . SER A 1 112 ? -13.731 -3.772 28.630 1.0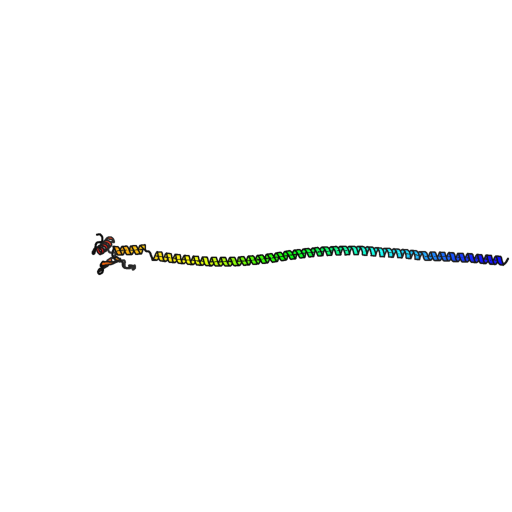0 97.31 112 SER A C 1
ATOM 924 O O . SER A 1 112 ? -14.295 -3.969 29.706 1.00 97.31 112 SER A O 1
ATOM 926 N N . GLN A 1 113 ? -14.238 -2.944 27.712 1.00 97.19 113 GLN A N 1
ATOM 927 C CA . GLN A 1 113 ? -15.501 -2.230 27.903 1.00 97.19 113 GLN A CA 1
ATOM 928 C C . GLN A 1 113 ? -16.697 -3.183 27.974 1.00 97.19 113 GLN A C 1
ATOM 930 O O . GLN A 1 113 ? -17.545 -3.012 28.846 1.00 97.19 113 GLN A O 1
ATOM 935 N N . GLN A 1 114 ? -16.739 -4.215 27.129 1.00 97.19 114 GLN A N 1
ATOM 936 C CA . GLN A 1 114 ? -17.777 -5.248 27.174 1.00 97.19 114 GLN A CA 1
ATOM 937 C C . GLN A 1 114 ? -17.771 -6.004 28.509 1.00 97.19 114 GLN A C 1
ATOM 939 O O . GLN A 1 114 ? -18.830 -6.203 29.099 1.00 97.19 114 GLN A O 1
ATOM 944 N N . ALA A 1 115 ? -16.591 -6.358 29.032 1.00 96.88 115 ALA A N 1
ATOM 945 C CA . ALA A 1 115 ? -16.471 -6.990 30.346 1.00 96.88 115 ALA A CA 1
ATOM 946 C C . ALA A 1 115 ? -16.975 -6.072 31.475 1.00 96.88 115 ALA A C 1
ATOM 948 O O . ALA A 1 115 ? -17.750 -6.504 32.326 1.00 96.88 115 ALA A O 1
ATOM 949 N N . LYS A 1 116 ? -16.605 -4.783 31.454 1.00 96.88 116 LYS A N 1
ATOM 950 C CA . LYS A 1 116 ? -17.115 -3.792 32.420 1.00 96.88 116 LYS A CA 1
ATOM 951 C C . LYS A 1 116 ? -18.633 -3.642 32.338 1.00 96.88 116 LYS A C 1
ATOM 953 O O . LYS A 1 116 ? -19.292 -3.589 33.369 1.00 96.88 116 LYS A O 1
ATOM 958 N N . GLN A 1 117 ? -19.185 -3.601 31.128 1.00 97.19 117 GLN A N 1
ATOM 959 C CA . GLN A 1 117 ? -20.625 -3.496 30.913 1.00 97.19 117 GLN A CA 1
ATOM 960 C C . GLN A 1 117 ? -21.373 -4.718 31.461 1.00 97.19 117 GLN A C 1
ATOM 962 O O . GLN A 1 117 ? -22.437 -4.560 32.055 1.00 97.19 117 GLN A O 1
ATOM 967 N N . MET A 1 118 ? -20.819 -5.922 31.290 1.00 96.25 118 MET A N 1
ATOM 968 C CA . MET A 1 118 ? -21.392 -7.149 31.843 1.00 96.25 118 MET A CA 1
ATOM 969 C C . MET A 1 118 ? -21.376 -7.133 33.376 1.00 96.25 118 MET A C 1
ATOM 971 O O . MET A 1 118 ? -22.422 -7.337 33.983 1.00 96.25 118 MET A O 1
ATOM 975 N N . ASN A 1 119 ? -20.247 -6.771 33.993 1.00 96.88 119 ASN A N 1
ATOM 976 C CA . ASN A 1 119 ? -20.155 -6.650 35.451 1.00 96.88 119 ASN A CA 1
ATOM 977 C C . ASN A 1 119 ? -21.143 -5.614 36.006 1.00 96.88 119 ASN A C 1
ATOM 979 O O . ASN A 1 119 ? -21.862 -5.904 36.955 1.00 96.88 119 ASN A O 1
ATOM 983 N N . MET A 1 120 ? -21.245 -4.435 35.382 1.00 96.06 120 MET A N 1
ATOM 984 C CA . MET A 1 120 ? -22.224 -3.418 35.786 1.00 96.06 120 MET A CA 1
ATOM 985 C C . MET A 1 120 ? -23.664 -3.928 35.673 1.00 96.06 120 MET A C 1
ATOM 987 O O . MET A 1 120 ? -24.502 -3.610 36.513 1.00 96.06 120 MET A O 1
ATOM 991 N N . LYS A 1 121 ? -23.976 -4.715 34.637 1.00 96.94 121 LYS A N 1
ATOM 992 C CA . LYS A 1 121 ? -25.302 -5.320 34.478 1.00 96.94 121 LYS A CA 1
ATOM 993 C C . LYS A 1 121 ? -25.606 -6.296 35.619 1.00 96.94 121 LYS A C 1
ATOM 995 O O . LYS A 1 121 ? -26.718 -6.269 36.145 1.00 96.94 121 LYS A O 1
ATOM 1000 N N . ASP A 1 122 ? -24.631 -7.108 36.015 1.00 96.62 122 ASP A N 1
ATOM 1001 C CA . ASP A 1 122 ? -24.772 -8.051 37.126 1.00 96.62 122 ASP A CA 1
ATOM 1002 C C . ASP A 1 122 ? -24.908 -7.323 38.473 1.00 96.62 122 ASP A C 1
ATOM 1004 O O . ASP A 1 122 ? -25.782 -7.669 39.268 1.00 96.62 122 ASP A O 1
ATOM 1008 N N . GLU A 1 123 ? -24.125 -6.266 38.708 1.00 95.88 123 GLU A N 1
ATOM 1009 C CA . GLU A 1 123 ? -24.236 -5.408 39.898 1.00 95.88 123 GLU A CA 1
ATOM 1010 C C . GLU A 1 123 ? -25.624 -4.758 40.002 1.00 95.88 123 GLU A C 1
ATOM 1012 O O . GLU A 1 123 ? -26.258 -4.812 41.056 1.00 95.88 123 GLU A O 1
ATOM 1017 N N . ILE A 1 124 ? -26.149 -4.207 38.901 1.00 96.00 124 ILE A N 1
ATOM 1018 C CA . ILE A 1 124 ? -27.509 -3.645 38.857 1.00 96.00 124 ILE A CA 1
ATOM 1019 C C . ILE A 1 124 ? -28.549 -4.719 39.189 1.00 96.00 124 ILE A C 1
ATOM 1021 O O . ILE A 1 124 ? -29.490 -4.454 39.940 1.00 96.00 124 ILE A O 1
ATOM 1025 N N . GLN A 1 125 ? -28.392 -5.936 38.662 1.00 96.31 125 GLN A N 1
ATOM 1026 C CA . GLN A 1 125 ? -29.314 -7.030 38.953 1.00 96.31 125 GLN A CA 1
ATOM 1027 C C . GLN A 1 125 ? -29.274 -7.430 40.434 1.00 96.31 125 GLN A C 1
ATOM 1029 O O . GLN A 1 125 ? -30.326 -7.652 41.036 1.00 96.31 125 GLN A O 1
ATOM 1034 N N . GLN A 1 126 ? -28.084 -7.491 41.034 1.00 95.62 126 GLN A N 1
ATOM 1035 C CA . GLN A 1 126 ? -27.919 -7.774 42.460 1.00 95.62 126 GLN A CA 1
ATOM 1036 C C . GLN A 1 126 ? -28.565 -6.688 43.327 1.00 95.62 126 GLN A C 1
ATOM 1038 O O . GLN A 1 126 ? -29.308 -7.015 44.252 1.00 95.62 126 GLN A O 1
ATOM 1043 N N . ILE A 1 127 ? -28.353 -5.411 42.993 1.00 95.50 127 ILE A N 1
ATOM 1044 C CA . ILE A 1 127 ? -28.979 -4.278 43.690 1.00 95.50 127 ILE A CA 1
ATOM 1045 C C . ILE A 1 127 ? -30.504 -4.350 43.576 1.00 95.50 127 ILE A C 1
ATOM 1047 O O . ILE A 1 127 ? -31.198 -4.203 44.580 1.00 95.50 127 ILE A O 1
ATOM 1051 N N . ASN A 1 128 ? -31.040 -4.622 42.384 1.00 94.31 128 ASN A N 1
ATOM 1052 C CA . ASN A 1 128 ? -32.483 -4.768 42.189 1.00 94.31 128 ASN A CA 1
ATOM 1053 C C . ASN A 1 128 ? -33.067 -5.902 43.038 1.00 94.31 128 ASN A C 1
ATOM 1055 O O . ASN A 1 128 ? -34.108 -5.715 43.665 1.00 94.31 128 ASN A O 1
ATOM 1059 N N . ASN A 1 129 ? -32.398 -7.055 43.100 1.00 94.75 129 ASN A N 1
ATOM 1060 C CA . ASN A 1 129 ? -32.839 -8.164 43.946 1.00 94.75 129 ASN A CA 1
ATOM 1061 C C . ASN A 1 129 ? -32.817 -7.774 45.434 1.00 94.75 129 ASN A C 1
ATOM 1063 O O . ASN A 1 129 ? -33.801 -7.998 46.134 1.00 94.75 129 ASN A O 1
ATOM 1067 N N . ALA A 1 130 ? -31.750 -7.113 45.895 1.00 95.06 130 ALA A N 1
ATOM 1068 C CA . ALA A 1 130 ? -31.648 -6.632 47.272 1.00 95.06 130 ALA A CA 1
ATOM 1069 C C . ALA A 1 130 ? -32.742 -5.604 47.619 1.00 95.06 130 ALA A C 1
ATOM 1071 O O . ALA A 1 130 ? -33.306 -5.646 48.711 1.00 95.06 130 ALA A O 1
ATOM 1072 N N . LEU A 1 131 ? -33.088 -4.711 46.685 1.00 93.38 131 LEU A N 1
ATOM 1073 C CA . LEU A 1 131 ? -34.192 -3.761 46.849 1.00 93.38 131 LEU A CA 1
ATOM 1074 C C . LEU A 1 131 ? -35.549 -4.466 46.941 1.00 93.38 131 LEU A C 1
ATOM 1076 O O . LEU A 1 131 ? -36.371 -4.091 47.776 1.00 93.38 131 LEU A O 1
ATOM 1080 N N . ILE A 1 132 ? -35.784 -5.491 46.117 1.00 93.81 132 ILE A N 1
ATOM 1081 C CA . ILE A 1 132 ? -37.008 -6.301 46.178 1.00 93.81 132 ILE A CA 1
ATOM 1082 C C . ILE A 1 132 ? -37.111 -7.017 47.531 1.00 93.81 132 ILE A C 1
ATOM 1084 O O . ILE A 1 132 ? -38.179 -7.008 48.146 1.00 93.81 132 ILE A O 1
ATOM 1088 N N . ASP A 1 133 ? -36.021 -7.604 48.022 1.00 92.94 133 ASP A N 1
ATOM 1089 C CA . ASP A 1 133 ? -36.009 -8.306 49.309 1.00 92.94 133 ASP A CA 1
ATOM 1090 C C . ASP A 1 133 ? -36.182 -7.349 50.498 1.00 92.94 133 ASP A C 1
ATOM 1092 O O . ASP A 1 133 ? -36.923 -7.651 51.441 1.00 92.94 133 ASP A O 1
ATOM 1096 N N . LEU A 1 134 ? -35.592 -6.152 50.430 1.00 91.62 134 LEU A N 1
ATOM 1097 C CA . LEU A 1 134 ? -35.833 -5.093 51.409 1.00 91.62 134 LEU A CA 1
ATOM 1098 C C . LEU A 1 134 ? -37.306 -4.661 51.407 1.00 91.62 134 LEU A C 1
ATOM 1100 O O . LEU A 1 134 ? -37.919 -4.557 52.469 1.00 91.62 134 LEU A O 1
ATOM 1104 N N . ALA A 1 135 ? -37.896 -4.453 50.226 1.00 87.56 135 ALA A N 1
ATOM 1105 C CA . ALA A 1 135 ? -39.303 -4.086 50.094 1.00 87.56 135 ALA A CA 1
ATOM 1106 C C . ALA A 1 135 ? -40.229 -5.171 50.666 1.00 87.56 135 ALA A C 1
ATOM 1108 O O . ALA A 1 135 ? -41.177 -4.854 51.384 1.00 87.56 135 ALA A O 1
ATOM 1109 N N . ARG A 1 136 ? -39.934 -6.453 50.414 1.00 87.62 136 ARG A N 1
ATOM 1110 C CA . ARG A 1 136 ? -40.671 -7.581 51.008 1.00 87.62 136 ARG A CA 1
ATOM 1111 C C . ARG A 1 136 ? -40.582 -7.583 52.529 1.00 87.62 136 ARG A C 1
ATOM 1113 O O . ARG A 1 136 ? -41.607 -7.762 53.180 1.00 87.62 136 ARG A O 1
ATOM 1120 N N . THR A 1 137 ? -39.393 -7.355 53.082 1.00 87.38 137 THR A N 1
ATOM 1121 C CA . THR A 1 137 ? -39.184 -7.278 54.535 1.00 87.38 137 THR A CA 1
ATOM 1122 C C . THR A 1 137 ? -39.992 -6.134 55.148 1.00 87.38 137 THR A C 1
ATOM 1124 O O . THR A 1 137 ? -40.748 -6.363 56.084 1.00 87.38 137 THR A O 1
ATOM 1127 N N . LEU A 1 138 ? -39.935 -4.931 54.567 1.00 82.31 138 LEU A N 1
ATOM 1128 C CA . LEU A 1 138 ? -40.708 -3.769 55.030 1.00 82.31 138 LEU A CA 1
ATOM 1129 C C . LEU A 1 138 ? -42.224 -4.019 55.014 1.00 82.31 138 LEU A C 1
ATOM 1131 O O . LEU A 1 138 ? -42.919 -3.654 55.963 1.00 82.31 138 LEU A O 1
ATOM 1135 N N . ILE A 1 139 ? -42.736 -4.661 53.958 1.00 78.94 139 ILE A N 1
ATOM 1136 C CA . ILE A 1 139 ? -44.155 -5.028 53.858 1.00 78.94 139 ILE A CA 1
ATOM 1137 C C . ILE A 1 139 ? -44.515 -6.090 54.907 1.00 78.94 139 ILE A C 1
ATOM 1139 O O . ILE A 1 139 ? -45.533 -5.961 55.580 1.00 78.94 139 ILE A O 1
ATOM 1143 N N . ALA A 1 140 ? -43.690 -7.127 55.078 1.00 76.38 140 ALA A N 1
ATOM 1144 C CA . ALA A 1 140 ? -43.946 -8.216 56.024 1.00 76.38 140 ALA A CA 1
ATOM 1145 C C . ALA A 1 140 ? -43.825 -7.785 57.496 1.00 76.38 140 ALA A C 1
ATOM 1147 O O . ALA A 1 140 ? -44.479 -8.339 58.389 1.00 76.38 140 ALA A O 1
ATOM 1148 N N . GLU A 1 141 ? -42.969 -6.808 57.781 1.00 73.50 141 GLU A N 1
ATOM 1149 C CA . GLU A 1 141 ? -42.785 -6.319 59.136 1.00 73.50 141 GLU A CA 1
ATOM 1150 C C . GLU A 1 141 ? -43.987 -5.505 59.616 1.00 73.50 141 GLU A C 1
ATOM 1152 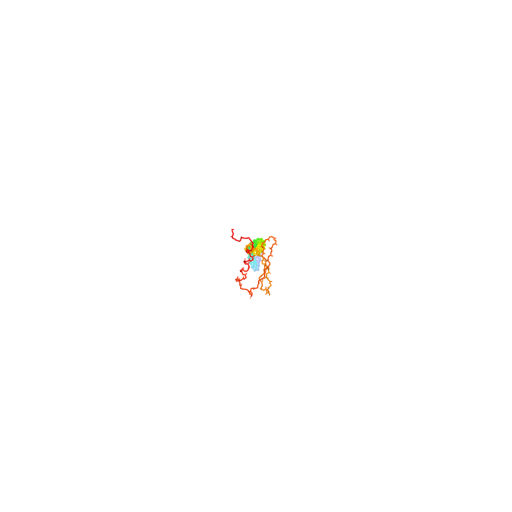O O . GLU A 1 141 ? -44.260 -5.593 60.814 1.00 73.50 141 GLU A O 1
ATOM 1157 N N . ASN A 1 142 ? -44.715 -4.818 58.712 1.00 73.50 142 ASN A N 1
ATOM 1158 C CA . ASN A 1 142 ? -45.821 -3.871 58.958 1.00 73.50 142 ASN A CA 1
ATOM 1159 C C . ASN A 1 142 ? -45.958 -3.467 60.439 1.00 73.50 142 ASN A C 1
ATOM 1161 O O . ASN A 1 142 ? -46.933 -3.809 61.120 1.00 73.50 142 ASN A O 1
ATOM 1165 N N . PRO A 1 143 ? -44.933 -2.786 60.986 1.00 68.31 143 PRO A N 1
ATOM 1166 C CA . PRO A 1 143 ? -44.774 -2.638 62.429 1.00 68.31 143 PRO A CA 1
ATOM 1167 C C . PRO A 1 143 ? -45.893 -1.793 63.030 1.00 68.31 143 PRO A C 1
ATOM 1169 O O . PRO A 1 143 ? -46.211 -1.939 64.205 1.00 68.31 143 PRO A O 1
ATOM 1172 N N . ARG A 1 144 ? -46.533 -0.946 62.214 1.00 72.00 144 ARG A N 1
ATOM 1173 C CA . ARG A 1 144 ? -47.709 -0.178 62.607 1.00 72.00 144 ARG A CA 1
ATOM 1174 C C . ARG A 1 144 ? -48.918 -1.077 62.842 1.00 72.00 144 ARG A C 1
ATOM 1176 O O . ARG A 1 144 ? -49.564 -0.902 63.864 1.00 72.00 144 ARG A O 1
ATOM 1183 N N . GLU A 1 145 ? -49.223 -2.011 61.944 1.00 72.00 145 GLU A N 1
ATOM 1184 C CA . GLU A 1 145 ? -50.339 -2.947 62.142 1.00 72.00 145 GLU A CA 1
ATOM 1185 C C . GLU A 1 145 ? -50.083 -3.846 63.347 1.00 72.00 145 GLU A C 1
ATOM 1187 O O . GLU A 1 145 ? -50.911 -3.883 64.248 1.00 72.00 145 GLU A O 1
ATOM 1192 N N . LYS A 1 146 ? -48.885 -4.435 63.461 1.00 73.00 146 LYS A N 1
ATOM 1193 C CA . LYS A 1 146 ? -48.529 -5.248 64.637 1.00 73.00 146 LYS A CA 1
ATOM 1194 C C . LYS A 1 146 ? -48.591 -4.453 65.942 1.00 73.00 146 LYS A C 1
ATOM 1196 O O . LYS A 1 146 ? -49.089 -4.963 66.941 1.00 73.00 146 LYS A O 1
ATOM 1201 N N . PHE A 1 147 ? -48.117 -3.205 65.949 1.00 76.31 147 PHE A N 1
ATOM 1202 C CA . PHE A 1 147 ? -48.231 -2.326 67.114 1.00 76.31 147 PHE A CA 1
ATOM 1203 C C . PHE A 1 147 ? -49.689 -1.989 67.428 1.00 76.31 147 PHE A C 1
ATOM 1205 O O . PHE A 1 147 ? -50.065 -2.019 68.593 1.00 76.31 147 PHE A O 1
ATOM 1212 N N . MET A 1 148 ? -50.511 -1.685 66.422 1.00 77.12 148 MET A N 1
ATOM 1213 C CA . MET A 1 148 ? -51.931 -1.386 66.614 1.00 77.12 148 MET A CA 1
ATOM 1214 C C . MET A 1 148 ? -52.697 -2.609 67.121 1.00 77.12 148 MET A C 1
ATOM 1216 O O . MET A 1 148 ? -53.454 -2.473 68.077 1.00 77.12 148 MET A O 1
ATOM 1220 N N . ASP A 1 149 ? -52.449 -3.797 66.574 1.00 79.12 149 ASP A N 1
ATOM 1221 C CA . ASP A 1 149 ? -53.034 -5.057 67.041 1.00 79.12 149 ASP A CA 1
ATOM 1222 C C . ASP A 1 149 ? -52.600 -5.371 68.473 1.00 79.12 149 ASP A C 1
ATOM 1224 O O . ASP A 1 149 ? -53.412 -5.775 69.308 1.00 79.12 149 ASP A O 1
ATOM 1228 N N . GLN A 1 150 ? -51.328 -5.131 68.800 1.00 80.06 150 GLN A N 1
ATOM 1229 C CA . GLN A 1 150 ? -50.811 -5.326 70.147 1.00 80.06 150 GLN A CA 1
ATOM 1230 C C . GLN A 1 150 ? -51.334 -4.273 71.129 1.00 80.06 150 GLN A C 1
ATOM 1232 O O . GLN A 1 150 ? -51.642 -4.615 72.267 1.00 80.06 150 GLN A O 1
ATOM 1237 N N . LEU A 1 151 ? -51.489 -3.014 70.714 1.00 78.00 151 LEU A N 1
ATOM 1238 C CA . LEU A 1 151 ? -52.107 -1.952 71.505 1.00 78.00 151 LEU A CA 1
ATOM 1239 C C . LEU A 1 151 ? -53.578 -2.279 71.768 1.00 78.00 151 LEU A C 1
ATOM 1241 O O . LEU A 1 151 ? -54.010 -2.226 72.915 1.00 78.00 151 LEU A O 1
ATOM 1245 N N . LEU A 1 152 ? -54.327 -2.681 70.738 1.00 81.19 152 LEU A N 1
ATOM 1246 C CA . LEU A 1 152 ? -55.714 -3.123 70.860 1.00 81.19 152 LEU A CA 1
ATOM 1247 C C . LEU A 1 152 ? -55.816 -4.327 71.792 1.00 81.19 152 LEU A C 1
ATOM 1249 O O . LEU A 1 152 ? -56.639 -4.307 72.701 1.00 81.19 152 LEU A O 1
ATOM 1253 N N . THR A 1 153 ? -54.941 -5.322 71.649 1.00 82.62 153 THR A N 1
ATOM 1254 C CA . THR A 1 153 ? -54.875 -6.481 72.553 1.00 82.62 153 THR A CA 1
ATOM 1255 C C . THR A 1 153 ? -54.514 -6.059 73.978 1.00 82.62 153 THR A C 1
ATOM 1257 O O . THR A 1 153 ? -55.078 -6.571 74.936 1.00 82.62 153 THR A O 1
ATOM 1260 N N . ASN A 1 154 ? -53.605 -5.102 74.165 1.00 80.06 154 ASN A N 1
ATOM 1261 C CA . ASN A 1 154 ? -53.182 -4.640 75.487 1.00 80.06 154 ASN A CA 1
ATOM 1262 C C . ASN A 1 154 ? -54.241 -3.795 76.192 1.00 80.06 154 ASN A C 1
ATOM 1264 O O . ASN A 1 154 ? -54.354 -3.905 77.414 1.00 80.06 154 ASN A O 1
ATOM 1268 N N . ILE A 1 155 ? -54.973 -2.968 75.443 1.00 79.81 155 ILE A N 1
ATOM 1269 C CA . ILE A 1 155 ? -56.086 -2.163 75.944 1.00 79.81 155 ILE A CA 1
ATOM 1270 C C . ILE A 1 155 ? -57.246 -3.100 76.262 1.00 79.81 155 ILE A C 1
ATOM 1272 O O . ILE A 1 155 ? -57.687 -3.201 77.394 1.00 79.81 155 ILE A O 1
ATOM 1276 N N . THR A 1 156 ? -57.709 -3.859 75.279 1.00 82.69 156 THR A N 1
ATOM 1277 C CA . THR A 1 156 ? -58.927 -4.653 75.458 1.00 82.69 156 THR A CA 1
ATOM 1278 C C . THR A 1 156 ? -58.706 -5.921 76.278 1.00 82.69 156 THR A C 1
ATOM 1280 O O . THR A 1 156 ? -59.650 -6.508 76.794 1.00 82.69 156 THR A O 1
ATOM 1283 N N . LYS A 1 157 ? -57.457 -6.388 76.381 1.00 84.38 157 LYS A N 1
ATOM 1284 C CA . LYS A 1 157 ? -57.127 -7.747 76.834 1.00 84.38 157 LYS A CA 1
ATOM 1285 C C . LYS A 1 157 ? -57.873 -8.813 76.034 1.00 84.38 157 LYS A C 1
ATOM 1287 O O . LYS A 1 157 ? -58.108 -9.899 76.549 1.00 84.38 157 LYS A O 1
ATOM 1292 N N . ILE A 1 158 ? -58.243 -8.528 74.785 1.00 84.00 158 ILE A N 1
ATOM 1293 C CA . ILE A 1 158 ? -58.930 -9.471 73.903 1.00 84.00 158 ILE A CA 1
ATOM 1294 C C . ILE A 1 158 ? -57.935 -10.022 72.895 1.00 84.00 158 ILE A C 1
ATOM 1296 O O . ILE A 1 158 ? -57.281 -9.267 72.181 1.00 84.00 158 ILE A O 1
ATOM 1300 N N . LYS A 1 159 ? -57.872 -11.350 72.791 1.00 84.62 159 LYS A N 1
ATOM 1301 C CA . LYS A 1 159 ? -57.291 -12.026 71.631 1.00 84.62 159 LYS A CA 1
ATOM 1302 C C . LYS A 1 159 ? -58.421 -12.558 70.766 1.00 84.62 159 LYS A C 1
ATOM 1304 O O . LYS A 1 159 ? -59.133 -13.487 71.158 1.00 84.62 159 LYS A O 1
ATOM 1309 N N . TRP A 1 160 ? -58.584 -11.953 69.600 1.00 84.06 160 TRP A N 1
ATOM 1310 C CA . TRP A 1 160 ? -59.489 -12.436 68.566 1.00 84.06 160 TRP A CA 1
ATOM 1311 C C . TRP A 1 160 ? -58.976 -13.776 68.029 1.00 84.06 160 TRP A C 1
ATOM 1313 O O . TRP A 1 160 ? -57.768 -13.984 67.918 1.00 84.06 160 TRP A O 1
ATOM 1323 N N . SER A 1 161 ? -59.877 -14.715 67.754 1.00 79.25 161 SER A N 1
ATOM 1324 C CA . SER A 1 161 ? -59.513 -15.923 67.005 1.00 79.25 161 SER A CA 1
ATOM 1325 C C . SER A 1 161 ? -59.503 -15.599 65.517 1.00 79.25 161 SER A C 1
ATOM 1327 O O . SER A 1 161 ? -60.412 -14.897 65.082 1.00 79.25 161 SER A O 1
ATOM 1329 N N . ASP A 1 162 ? -58.542 -16.137 64.759 1.00 65.69 162 ASP A N 1
ATOM 1330 C CA . ASP A 1 162 ? -58.464 -15.987 63.300 1.00 65.69 162 ASP A CA 1
ATOM 1331 C C . ASP A 1 162 ? -59.775 -16.459 62.653 1.00 65.69 162 ASP A C 1
ATOM 1333 O O . ASP A 1 162 ? -60.003 -17.646 62.425 1.00 65.69 162 ASP A O 1
ATOM 1337 N N . CYS A 1 163 ? -60.695 -15.531 62.409 1.00 53.41 163 CYS A N 1
ATOM 1338 C CA . CYS A 1 163 ? -61.966 -15.798 61.757 1.00 53.41 163 CYS A CA 1
ATOM 1339 C C . CYS A 1 163 ? -61.788 -15.602 60.253 1.00 53.41 163 CYS A C 1
ATOM 1341 O O . CYS A 1 163 ? -62.248 -14.621 59.677 1.00 53.41 163 CYS A O 1
ATOM 1343 N N . ILE A 1 164 ? -61.103 -16.554 59.621 1.00 47.50 164 ILE A N 1
ATOM 1344 C CA . ILE A 1 164 ? -61.163 -16.745 58.170 1.00 47.50 164 ILE A CA 1
ATOM 1345 C C . ILE A 1 164 ? -61.809 -18.105 57.913 1.00 47.50 164 ILE A C 1
ATOM 1347 O O . ILE A 1 164 ? -61.181 -19.029 57.421 1.00 47.50 164 ILE A O 1
ATOM 1351 N N . ASP A 1 165 ? -63.085 -18.215 58.270 1.00 45.97 165 ASP A N 1
ATOM 1352 C CA . ASP A 1 165 ? -63.992 -19.163 57.632 1.00 45.97 165 ASP A CA 1
ATOM 1353 C C . ASP A 1 165 ? -65.134 -18.329 57.062 1.00 45.97 165 ASP A C 1
ATOM 1355 O O . ASP A 1 165 ? -66.008 -17.853 57.788 1.00 45.97 165 ASP A O 1
ATOM 1359 N N . GLN A 1 166 ? -65.113 -18.134 55.744 1.00 52.34 166 GLN A N 1
ATOM 1360 C CA . GLN A 1 166 ? -66.097 -17.352 54.983 1.00 52.34 166 GLN A CA 1
ATOM 1361 C C . GLN A 1 166 ? -67.531 -17.924 55.061 1.00 52.34 166 GLN A C 1
ATOM 1363 O O . GLN A 1 166 ? -68.440 -17.401 54.428 1.00 52.34 166 GLN A O 1
ATOM 1368 N N . SER A 1 167 ? -67.749 -18.993 55.831 1.00 58.53 167 SER A N 1
ATOM 1369 C CA . SER A 1 167 ? -69.039 -19.653 56.038 1.00 58.53 167 SER A CA 1
ATOM 1370 C C . SER A 1 167 ? -69.609 -19.493 57.451 1.00 58.53 167 SER A C 1
ATOM 1372 O O . SER A 1 167 ? -70.728 -19.935 57.695 1.00 58.53 167 SER A O 1
ATOM 1374 N N . ASN A 1 168 ? -68.872 -18.896 58.395 1.00 57.00 168 ASN A N 1
ATOM 1375 C CA . ASN A 1 168 ? -69.336 -18.693 59.769 1.00 57.00 168 ASN A CA 1
ATOM 1376 C C . ASN A 1 168 ? -69.003 -17.270 60.222 1.00 57.00 168 ASN A C 1
ATOM 1378 O O . ASN A 1 168 ? -68.055 -17.041 60.974 1.00 57.00 168 ASN A O 1
ATOM 1382 N N . GLU A 1 169 ? -69.816 -16.316 59.766 1.00 70.19 169 GLU A N 1
ATOM 1383 C CA . GLU A 1 169 ? -69.802 -14.912 60.181 1.00 70.19 169 GLU A CA 1
ATOM 1384 C C . GLU A 1 169 ? -70.168 -14.793 61.664 1.00 70.19 169 GLU A C 1
ATOM 1386 O O . GLU A 1 169 ? -71.271 -14.410 62.028 1.00 70.19 169 GLU A O 1
ATOM 1391 N N . SER A 1 170 ? -69.266 -15.201 62.547 1.00 75.44 170 SER A N 1
ATOM 1392 C CA . SER A 1 170 ? -69.411 -15.074 63.989 1.00 75.44 170 SER A CA 1
ATOM 1393 C C . SER A 1 170 ? -68.128 -14.495 64.555 1.00 75.44 170 SER A C 1
ATOM 1395 O O . SER A 1 170 ? -67.028 -14.965 64.269 1.00 75.44 170 SER A O 1
ATOM 1397 N N . ILE A 1 171 ? -68.286 -13.445 65.348 1.00 79.69 171 ILE A N 1
ATOM 1398 C CA . ILE A 1 171 ? -67.200 -12.721 65.990 1.00 79.69 171 ILE A CA 1
ATOM 1399 C C . ILE A 1 171 ? -66.804 -13.519 67.230 1.00 79.69 171 ILE A C 1
ATOM 1401 O O . ILE A 1 171 ? -67.606 -13.669 68.152 1.00 79.69 171 ILE A O 1
ATOM 1405 N N . LYS A 1 172 ? -65.583 -14.056 67.251 1.00 84.94 172 LYS A N 1
ATOM 1406 C CA . LYS A 1 172 ? -65.091 -14.936 68.318 1.00 84.94 172 LYS A CA 1
ATOM 1407 C C . LYS A 1 172 ? -63.789 -14.415 68.905 1.00 84.94 172 LYS A C 1
ATOM 1409 O O . LYS A 1 172 ? -62.921 -13.912 68.191 1.00 84.94 172 LYS A O 1
ATOM 1414 N N . GLY A 1 173 ? -63.631 -14.586 70.210 1.00 85.44 173 GLY A N 1
ATOM 1415 C CA . GLY A 1 173 ? -62.415 -14.180 70.895 1.00 85.44 173 GLY A CA 1
ATOM 1416 C C . GLY A 1 173 ? -62.355 -14.652 72.337 1.00 85.44 173 GLY A C 1
ATOM 1417 O O . GLY A 1 173 ? -63.251 -15.330 72.848 1.00 85.44 173 GLY A O 1
ATOM 1418 N N . VAL A 1 174 ? -61.249 -14.302 72.984 1.00 84.19 174 VAL A N 1
ATOM 1419 C CA . VAL A 1 174 ? -60.987 -14.597 74.391 1.00 84.19 174 VAL A CA 1
ATOM 1420 C C . VAL A 1 174 ? -60.556 -13.318 75.092 1.00 84.19 174 VAL A C 1
ATOM 1422 O O . VAL A 1 174 ? -59.607 -12.677 74.647 1.00 84.19 174 VAL A O 1
ATOM 1425 N N . VAL A 1 175 ? -61.225 -12.971 76.190 1.00 85.12 175 VAL A N 1
ATOM 1426 C CA . VAL A 1 175 ? -60.823 -11.875 77.084 1.00 85.12 175 VAL A CA 1
ATOM 1427 C C . VAL A 1 175 ? -59.962 -12.433 78.220 1.00 85.12 175 VAL A C 1
ATOM 1429 O O . VAL A 1 175 ? -60.345 -13.415 78.864 1.00 85.12 175 VAL A O 1
ATOM 1432 N N . PHE A 1 176 ? -58.806 -11.822 78.477 1.00 80.19 176 PHE A N 1
ATOM 1433 C CA . PHE A 1 176 ? -57.869 -12.183 79.545 1.00 80.19 176 PHE A CA 1
ATOM 1434 C C . PHE A 1 176 ? -58.089 -11.268 80.762 1.00 80.19 176 PHE A C 1
ATOM 1436 O O . PHE A 1 176 ? -57.696 -10.108 80.727 1.00 80.19 176 PHE A O 1
ATOM 1443 N N . GLN A 1 177 ? -58.701 -11.775 81.840 1.00 71.12 177 GLN A N 1
ATOM 1444 C CA . GLN A 1 177 ? -59.111 -10.956 82.998 1.00 71.12 177 GLN A CA 1
ATOM 1445 C C . GLN A 1 177 ? -58.212 -11.116 84.246 1.00 71.12 177 GLN A C 1
ATOM 1447 O O . GLN A 1 177 ? -58.374 -10.388 85.214 1.00 71.12 177 GLN A O 1
ATOM 1452 N N . SER A 1 178 ? -57.258 -12.054 84.252 1.00 65.38 178 SER A N 1
ATOM 1453 C CA . SER A 1 178 ? -56.152 -12.199 85.227 1.00 65.38 178 SER A CA 1
ATOM 1454 C C . SER A 1 178 ? -55.336 -13.449 84.860 1.00 65.38 178 SER A C 1
ATOM 1456 O O . SER A 1 178 ? -55.697 -14.173 83.928 1.00 65.38 178 SER A O 1
ATOM 1458 N N . SER A 1 179 ? -54.240 -13.738 85.569 1.00 59.97 179 SER A N 1
ATOM 1459 C CA . SER A 1 179 ? -53.335 -14.867 85.284 1.00 59.97 179 SER A CA 1
ATOM 1460 C C . SER A 1 179 ? -53.984 -16.263 85.333 1.00 59.97 179 SER A C 1
ATOM 1462 O O . SER A 1 179 ? -53.329 -17.229 84.949 1.00 59.97 179 SER A O 1
ATOM 1464 N N . GLN A 1 180 ? -55.248 -16.391 85.767 1.00 58.12 180 GLN A N 1
ATOM 1465 C CA . GLN A 1 180 ? -55.952 -17.678 85.874 1.00 58.12 180 GLN A CA 1
ATOM 1466 C C . GLN A 1 180 ? -57.395 -17.694 85.324 1.00 58.12 180 GLN A C 1
ATOM 1468 O O . GLN A 1 180 ? -58.014 -18.758 85.305 1.00 58.12 180 GLN A O 1
ATOM 1473 N N . HIS A 1 181 ? -57.934 -16.573 84.818 1.00 67.38 181 HIS A N 1
ATOM 1474 C CA . HIS A 1 181 ? -59.304 -16.515 84.286 1.00 67.38 181 HIS A CA 1
ATOM 1475 C C . HIS A 1 181 ? -59.360 -15.921 82.871 1.00 67.38 181 HIS A C 1
ATOM 1477 O O . HIS A 1 181 ? -58.932 -14.790 82.614 1.00 67.38 181 HIS A O 1
ATOM 1483 N N . HIS A 1 182 ? -59.901 -16.707 81.936 1.00 78.19 182 HIS A N 1
ATOM 1484 C CA . HIS A 1 182 ? -60.103 -16.326 80.538 1.00 78.19 182 HIS A CA 1
ATOM 1485 C C . HIS A 1 182 ? -61.549 -16.608 80.134 1.00 78.19 182 HIS A C 1
ATOM 1487 O O . HIS A 1 182 ? -62.038 -17.724 80.323 1.00 78.19 182 HIS A O 1
ATOM 1493 N N . LYS A 1 183 ? -62.227 -15.614 79.555 1.00 81.38 183 LYS A N 1
ATOM 1494 C CA . LYS A 1 183 ? -63.631 -15.719 79.139 1.00 81.38 183 LYS A CA 1
ATOM 1495 C C . LYS A 1 183 ? -63.699 -15.766 77.618 1.00 81.38 183 LYS A C 1
ATOM 1497 O O . LYS A 1 183 ? -63.291 -14.826 76.940 1.00 81.38 183 LYS A O 1
ATOM 1502 N N . LYS A 1 184 ? -64.168 -16.891 77.077 1.00 84.12 184 LYS A N 1
ATOM 1503 C CA . LYS A 1 184 ? -64.420 -17.046 75.638 1.00 84.12 184 LYS A CA 1
ATOM 1504 C C . LYS A 1 184 ? -65.780 -16.446 75.304 1.00 84.12 184 LYS A C 1
ATOM 1506 O O . LYS A 1 184 ? -66.724 -16.639 76.066 1.00 84.12 184 LYS A O 1
ATOM 1511 N N . PHE A 1 185 ? -65.885 -15.774 74.166 1.00 84.44 185 PHE A N 1
ATOM 1512 C CA . PHE A 1 185 ? -67.148 -15.240 73.668 1.00 84.44 185 PHE A CA 1
ATOM 1513 C C . PHE A 1 185 ? -67.324 -15.547 72.179 1.00 84.44 185 PHE A C 1
ATOM 1515 O O . PHE A 1 185 ? -66.354 -15.767 71.447 1.00 84.44 185 PHE A O 1
ATOM 1522 N N . GLN A 1 186 ? -68.582 -15.567 71.748 1.00 86.12 186 GLN A N 1
ATOM 1523 C CA . GLN A 1 186 ? -68.982 -15.745 70.360 1.00 86.12 186 GLN A CA 1
ATOM 1524 C C . GLN A 1 186 ? -70.268 -14.954 70.122 1.00 86.12 186 GLN A C 1
ATOM 1526 O O . GLN A 1 186 ? -71.283 -15.239 70.750 1.00 86.12 186 GLN A O 1
ATOM 1531 N N . PHE A 1 187 ? -70.224 -14.005 69.193 1.00 83.69 187 PHE A N 1
ATOM 1532 C CA . PHE A 1 187 ? -71.366 -13.186 68.792 1.00 83.69 187 PHE A CA 1
ATOM 1533 C C . PHE A 1 187 ? -71.711 -13.433 67.328 1.00 83.69 187 PHE A C 1
ATOM 1535 O O . PHE A 1 187 ? -70.827 -13.715 66.515 1.00 83.69 187 PHE A O 1
ATOM 1542 N N . ASN A 1 188 ? -72.992 -13.324 66.980 1.00 83.44 188 ASN A N 1
ATOM 1543 C CA . ASN A 1 188 ? -73.452 -13.438 65.600 1.00 83.44 188 ASN A CA 1
ATOM 1544 C C . ASN A 1 188 ? -73.902 -12.054 65.083 1.00 83.44 188 ASN A C 1
ATOM 1546 O O . ASN A 1 188 ? -74.977 -11.595 65.479 1.00 83.44 188 ASN A O 1
ATOM 1550 N N . PRO A 1 189 ? -73.124 -11.383 64.210 1.00 80.00 189 PRO A N 1
ATOM 1551 C CA . PRO A 1 189 ? -73.463 -10.078 63.640 1.00 80.00 189 PRO A CA 1
ATOM 1552 C C . PRO A 1 189 ? -74.803 -10.026 62.892 1.00 80.00 189 PRO A C 1
ATOM 1554 O O . PRO A 1 189 ? -75.365 -8.943 62.769 1.00 80.00 189 PRO A O 1
ATOM 1557 N N . HIS A 1 190 ? -75.358 -11.157 62.440 1.00 82.50 190 HIS A N 1
ATOM 1558 C CA . HIS A 1 190 ? -76.687 -11.194 61.803 1.00 82.50 190 HIS A CA 1
ATOM 1559 C C . HIS A 1 190 ? -77.852 -11.168 62.790 1.00 82.50 190 HIS A C 1
ATOM 1561 O O . HIS A 1 190 ? -78.987 -10.907 62.401 1.00 82.50 190 HIS A O 1
ATOM 156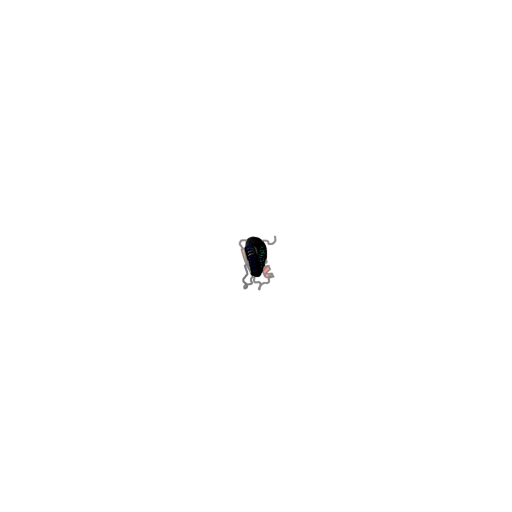7 N N . GLN A 1 191 ? -77.593 -11.484 64.060 1.00 82.81 191 GLN A N 1
ATOM 1568 C CA . GLN A 1 191 ? -78.627 -11.638 65.088 1.00 82.81 191 GLN A CA 1
ATOM 1569 C C . GLN A 1 191 ? -78.621 -10.502 66.115 1.00 82.81 191 GLN A C 1
ATOM 1571 O O . GLN A 1 191 ? -79.622 -10.291 66.798 1.00 82.81 191 GLN A O 1
ATOM 1576 N N . GLN A 1 192 ? -77.519 -9.762 66.229 1.00 81.94 192 GLN A N 1
ATOM 1577 C CA . GLN A 1 192 ? -77.363 -8.665 67.179 1.00 81.94 192 GLN A CA 1
ATOM 1578 C C . GLN A 1 192 ? -76.878 -7.407 66.459 1.00 81.94 192 GLN A C 1
ATOM 1580 O O . GLN A 1 192 ? -76.056 -7.464 65.548 1.00 81.94 192 GLN A O 1
ATOM 1585 N N . SER A 1 193 ? -77.365 -6.241 66.891 1.00 85.94 193 SER A N 1
ATOM 1586 C CA . SER A 1 193 ? -76.871 -4.973 66.351 1.00 85.94 193 SER A CA 1
ATOM 1587 C C . SER A 1 193 ? -75.406 -4.751 66.744 1.00 85.94 193 SER A C 1
ATOM 1589 O O . SER A 1 193 ? -74.995 -5.130 67.842 1.00 85.94 193 SER A O 1
ATOM 1591 N N . ALA A 1 194 ? -74.632 -4.059 65.902 1.00 80.81 194 ALA A N 1
ATOM 1592 C CA . ALA A 1 194 ? -73.242 -3.708 66.212 1.00 80.81 194 ALA A CA 1
ATOM 1593 C C . ALA A 1 194 ? -73.105 -2.971 67.559 1.00 80.81 194 ALA A C 1
ATOM 1595 O O . ALA A 1 194 ? -72.148 -3.194 68.292 1.00 80.81 194 ALA A O 1
ATOM 1596 N N . LYS A 1 195 ? -74.093 -2.137 67.923 1.00 85.62 195 LYS A N 1
ATOM 1597 C CA . LYS A 1 195 ? -74.129 -1.448 69.221 1.00 85.62 195 LYS A CA 1
ATOM 1598 C C . LYS A 1 195 ? -74.237 -2.441 70.378 1.00 85.62 195 LYS A C 1
ATOM 1600 O O . LYS A 1 195 ? -73.479 -2.325 71.332 1.00 85.62 195 LYS A O 1
ATOM 1605 N N . THR A 1 196 ? -75.148 -3.408 70.273 1.00 84.56 196 THR A N 1
ATOM 1606 C CA . THR A 1 196 ? -75.346 -4.466 71.274 1.00 84.56 196 THR A CA 1
ATOM 1607 C C . THR A 1 196 ? -74.075 -5.293 71.451 1.00 84.56 196 THR A C 1
ATOM 1609 O O . THR A 1 196 ? -73.596 -5.430 72.569 1.00 84.56 196 THR A O 1
ATOM 1612 N N . ILE A 1 197 ? -73.473 -5.742 70.345 1.00 83.56 197 ILE A N 1
ATOM 1613 C CA . ILE A 1 197 ? -72.233 -6.530 70.354 1.00 83.56 197 ILE A CA 1
ATOM 1614 C C . ILE A 1 197 ? -71.088 -5.743 71.006 1.00 83.56 197 ILE A C 1
ATOM 1616 O O . ILE A 1 197 ? -70.389 -6.267 71.868 1.00 83.56 197 ILE A O 1
ATOM 1620 N N . CYS A 1 198 ? -70.906 -4.469 70.646 1.00 82.06 198 CYS A N 1
ATOM 1621 C CA . CYS A 1 198 ? -69.881 -3.621 71.256 1.00 82.06 198 CYS A CA 1
ATOM 1622 C C . CYS A 1 198 ? -70.105 -3.422 72.759 1.00 82.06 198 CYS A C 1
ATOM 1624 O O . CYS A 1 198 ? -69.139 -3.479 73.514 1.00 82.06 198 CYS A O 1
ATOM 1626 N N . THR A 1 199 ? -71.343 -3.179 73.201 1.00 83.50 199 THR A N 1
ATOM 1627 C CA . THR A 1 199 ? -71.660 -3.034 74.629 1.00 83.50 199 THR A CA 1
ATOM 1628 C C . THR A 1 199 ? -71.347 -4.317 75.392 1.00 83.50 199 THR A C 1
ATOM 1630 O O . THR A 1 199 ? -70.641 -4.250 76.392 1.00 83.50 199 THR A O 1
ATOM 1633 N N . GLU A 1 200 ? -71.769 -5.472 74.877 1.00 83.44 200 GLU A N 1
ATOM 1634 C CA . GLU A 1 200 ? -71.484 -6.775 75.488 1.00 83.44 200 GLU A CA 1
ATOM 1635 C C . GLU A 1 200 ? -69.970 -7.038 75.560 1.00 83.44 200 GLU A C 1
ATOM 1637 O O . GLU A 1 200 ? -69.463 -7.448 76.599 1.00 83.44 200 GLU A O 1
ATOM 1642 N N . ILE A 1 201 ? -69.208 -6.728 74.504 1.00 82.44 201 ILE A N 1
ATOM 1643 C CA . ILE A 1 201 ? -67.738 -6.833 74.520 1.00 82.44 201 ILE A CA 1
ATOM 1644 C C . ILE A 1 201 ? -67.114 -5.889 75.560 1.00 82.44 201 ILE A C 1
ATOM 1646 O O . ILE A 1 201 ? -66.173 -6.283 76.248 1.00 82.44 201 ILE A O 1
ATOM 1650 N N . TRP A 1 202 ? -67.623 -4.660 75.700 1.00 81.38 202 TRP A N 1
ATOM 1651 C CA . TRP A 1 202 ? -67.134 -3.708 76.703 1.00 81.38 202 TRP A CA 1
ATOM 1652 C C . TRP A 1 202 ? -67.413 -4.152 78.136 1.00 81.38 202 TRP A C 1
ATOM 1654 O O . TRP A 1 202 ? -66.533 -4.023 78.983 1.00 81.38 202 TRP A O 1
ATOM 1664 N N . GLU A 1 203 ? -68.580 -4.732 78.399 1.00 81.94 203 GLU A N 1
ATOM 1665 C CA . GLU A 1 203 ? -68.925 -5.301 79.706 1.00 81.94 203 GLU A CA 1
ATOM 1666 C C . GLU A 1 203 ? -68.004 -6.468 80.087 1.00 81.94 203 GLU A C 1
ATOM 1668 O O . GLU A 1 203 ? -67.630 -6.621 81.247 1.00 81.94 203 GLU A O 1
ATOM 1673 N N . LEU A 1 204 ? -67.541 -7.249 79.104 1.00 77.69 204 LEU A N 1
ATOM 1674 C CA . LEU A 1 204 ? -66.538 -8.289 79.342 1.00 77.69 204 LEU A CA 1
ATOM 1675 C C . LEU A 1 204 ? -65.167 -7.726 79.749 1.00 77.69 204 LEU A C 1
ATOM 1677 O O . LEU A 1 204 ? -64.341 -8.478 80.257 1.00 77.69 204 LEU A O 1
ATOM 1681 N N . MET A 1 205 ? -64.888 -6.440 79.542 1.00 72.94 205 MET A N 1
ATOM 1682 C CA . MET A 1 205 ? -63.605 -5.830 79.911 1.00 72.94 205 MET A CA 1
ATOM 1683 C C . MET A 1 205 ? -63.637 -5.129 81.276 1.00 72.94 205 MET A C 1
ATOM 1685 O O . MET A 1 205 ? -62.582 -4.905 81.862 1.00 72.94 205 MET A O 1
ATOM 1689 N N . THR A 1 206 ? -64.813 -4.788 81.809 1.00 61.66 206 THR A N 1
ATOM 1690 C CA . THR A 1 206 ? -64.961 -3.920 82.994 1.00 61.66 206 THR A CA 1
ATOM 1691 C C . THR A 1 206 ? -65.056 -4.654 84.334 1.00 61.66 206 THR A C 1
ATOM 1693 O O . THR A 1 206 ? -65.094 -4.000 85.375 1.00 61.66 206 THR A O 1
ATOM 1696 N N . GLU A 1 207 ? -65.057 -5.988 84.351 1.00 56.22 207 GLU A N 1
ATOM 1697 C CA . GLU A 1 207 ? -65.267 -6.770 85.584 1.00 56.22 207 GLU A CA 1
ATOM 1698 C C . GLU A 1 207 ? -64.001 -7.009 86.434 1.00 56.2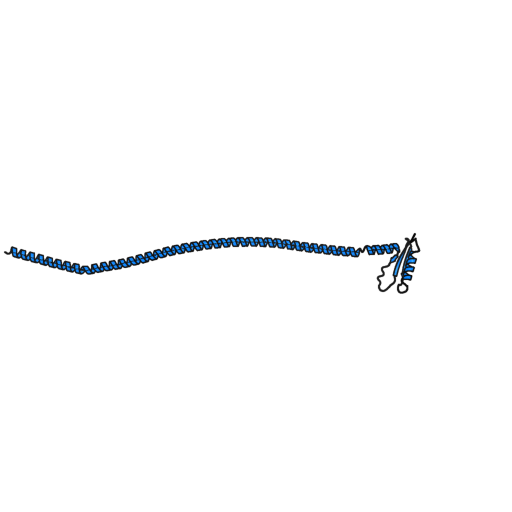2 207 GLU A C 1
ATOM 1700 O O . GLU A 1 207 ? -64.095 -7.594 87.511 1.00 56.22 207 GLU A O 1
ATOM 1705 N N . GLY A 1 208 ? -62.825 -6.521 86.030 1.00 52.50 208 GLY A N 1
ATOM 1706 C CA . GLY A 1 208 ? -61.598 -6.674 86.820 1.00 52.50 208 GLY A CA 1
ATOM 1707 C C . GLY A 1 208 ? -60.570 -5.584 86.534 1.00 52.50 208 GLY A C 1
ATOM 1708 O O . GLY A 1 208 ? -59.946 -5.588 85.483 1.00 52.50 208 GLY A O 1
ATOM 1709 N N . ASP A 1 209 ? -60.396 -4.685 87.502 1.00 50.34 209 ASP A N 1
ATOM 1710 C CA . ASP A 1 209 ? -59.339 -3.671 87.617 1.00 50.34 209 ASP A CA 1
ATOM 1711 C C . ASP A 1 209 ? -59.338 -2.488 86.620 1.00 50.34 209 ASP A C 1
ATOM 1713 O O . ASP A 1 209 ? -58.757 -2.512 85.541 1.00 50.34 209 ASP A O 1
ATOM 1717 N N . ASN A 1 210 ? -59.952 -1.389 87.090 1.00 49.19 210 ASN A N 1
ATOM 1718 C CA . ASN A 1 210 ? -59.686 0.029 86.794 1.00 49.19 210 ASN A CA 1
ATOM 1719 C C . ASN A 1 210 ? -59.116 0.357 85.405 1.00 49.19 210 ASN A C 1
ATOM 1721 O O . ASN A 1 210 ? -57.928 0.637 85.256 1.00 49.19 210 ASN A O 1
ATOM 1725 N N . PHE A 1 211 ? -59.998 0.487 84.416 1.00 51.25 211 PHE A N 1
ATOM 1726 C CA . PHE A 1 211 ? -59.611 1.071 83.133 1.00 51.25 211 PHE A CA 1
ATOM 1727 C C . PHE A 1 211 ? -59.435 2.603 83.166 1.00 51.25 211 PHE A C 1
ATOM 1729 O O . PHE A 1 211 ? -58.878 3.162 82.228 1.00 51.25 211 PHE A O 1
ATOM 1736 N N . LEU A 1 212 ? -59.858 3.287 84.239 1.00 43.53 212 LEU A N 1
ATOM 1737 C CA . LEU A 1 212 ? -59.647 4.726 84.466 1.00 43.53 212 LEU A CA 1
ATOM 1738 C C . LEU A 1 212 ? -59.648 5.061 85.975 1.00 43.53 212 LEU A C 1
ATOM 1740 O O . LEU A 1 212 ? -60.634 5.581 86.502 1.00 43.53 212 LEU A O 1
ATOM 1744 N N . LYS A 1 213 ? -58.554 4.765 86.680 1.00 40.19 213 LYS A N 1
ATOM 1745 C CA . LYS A 1 213 ? -58.180 5.482 87.910 1.00 40.19 213 LYS A CA 1
ATOM 1746 C C . LYS A 1 213 ? -56.777 6.037 87.765 1.00 40.19 213 LYS A C 1
ATOM 1748 O O . LYS A 1 213 ? -55.919 5.277 87.268 1.00 40.19 213 LYS A O 1
#

pLDDT: mean 85.07, std 15.07, range [40.19, 98.38]

Radius of gyration: 77.68 Å; chains: 1; bounding box: 160×32×194 Å

Foldseek 3Di:
DVVVVVVVVVVVVVVVVVVVVVVVVVVVVVVCVVVVVVVVVVVVVVVVVVVVVVVVVVVVVVVVVVVVVVVVVVVVVVVVVVVVVVVVVVVVVVVVVVVVVVVVVVVVVVVVVVVVVVVVVVVVVVVVVVVVVVVVCCVVPPVVVVVVLVVCCVLLVKDWDPPPPPVQQKTWIWHDQDPPDIDIDIGHCVVDPPVRVVVVSVVSRPPHDCSDD

Organism: NCBI:txid59560

InterPro domains:
  IPR024042 TM1646-like domain superfamily [SSF158397] (61-135)